Protein AF-A0A397B5R8-F1 (afdb_monomer_lite)

Foldseek 3Di:
DDVLVVLLCPPPPPVVCVVVVNCPVVVVVVVVLCVLVVDPLVRQVVDVVSVVVSLSSLLSCLVRVVLSLLVDDLVSNVVSLVSLLVQCVDPPLVSVLSSLNSLLSVLVVQLVQVPDPDHDPSNVSVVVNCVVPVCSLLSSLLSLVCCLQQNDPPCLLSSLSSNLSSCLNDVPSVVVSLVVLLVPDPDVVLSVLSVVLVCQLCVPQDSDSDPVSSVSSSVSSVVSNVSNNVPVDND

Radius of gyration: 18.96 Å; chains: 1; bounding box: 56×45×42 Å

Sequence (235 aa):
MTIWLTVGGNYVNFGVFKLYNDAAWDQALEVCLQLALAIPLDELMTYPKVKTTYFFFLEMLFRNQIVSVVSLESSVFSQLVQSLHEGVNSYDLTIAAQCATAVDHLASLYYHETKKKKDSPVKHALAMHLQAYPSLWSTLLSSLFNILIYGDATSQWALSRPILSLSLCSPDALTAYQHSIAASQGTDQHKAQVDDAFTRLYQEILPSLEASNRDRFTQKLGQFRNTLRSFLTIS

pLDDT: mean 87.81, std 12.68, range [36.75, 98.06]

Organism: Aphanomyces astaci (NCBI:txid112090)

Secondary structure (DSSP, 8-state):
--HHHHHTTSSS-THHHHHTT-THHHHHHHHHHHHHHSS-HHHHHH-HHHHHHHHHHHHHHHHHSHHHHHTS-HHHHHHHHHHHHHHHT-S-HHHHHHHHHHHHHHHHHHHHHHH-SS--HHHHHHHHHHHH-TTHHHHHHHHHHHHHHHS-GGGHHHHHHHHHHHHHH-HHHHHHHHHHHHHT-SSHHHHHHHHHHHHHHHTT--S---HHHHHHHHHHHHHHHHHHHTTS---

Structure (mmCIF, N/CA/C/O backbone):
data_AF-A0A397B5R8-F1
#
_entry.id   AF-A0A397B5R8-F1
#
loop_
_atom_site.group_PDB
_atom_site.id
_atom_site.type_symbol
_atom_site.label_atom_id
_atom_site.label_alt_id
_atom_site.label_comp_id
_atom_site.label_asym_id
_atom_site.label_entity_id
_atom_site.label_seq_id
_atom_site.pdbx_PDB_ins_code
_atom_site.Cartn_x
_atom_site.Cartn_y
_atom_site.Cartn_z
_atom_site.occupancy
_atom_site.B_iso_or_equiv
_atom_site.auth_seq_id
_atom_site.auth_comp_id
_atom_site.auth_asym_id
_atom_site.auth_atom_id
_atom_site.pdbx_PDB_model_num
ATOM 1 N N . MET A 1 1 ? 22.770 -18.245 -10.946 1.00 40.69 1 MET A N 1
ATOM 2 C CA . MET A 1 1 ? 22.862 -17.033 -10.106 1.00 40.69 1 MET A CA 1
ATOM 3 C C . MET A 1 1 ? 21.559 -16.275 -10.290 1.00 40.69 1 MET A C 1
ATOM 5 O O . MET A 1 1 ? 21.273 -15.869 -11.405 1.00 40.69 1 MET A O 1
ATOM 9 N N . THR A 1 2 ? 20.693 -16.245 -9.280 1.00 48.31 2 THR A N 1
ATOM 10 C CA . THR A 1 2 ? 19.305 -15.778 -9.422 1.00 48.31 2 THR A CA 1
ATOM 11 C C . THR A 1 2 ? 19.269 -14.252 -9.547 1.00 48.31 2 THR A C 1
ATOM 13 O O . THR A 1 2 ? 19.715 -13.560 -8.637 1.00 48.31 2 THR A O 1
ATOM 16 N N . ILE A 1 3 ? 18.751 -13.737 -10.667 1.00 55.22 3 ILE A N 1
ATOM 17 C CA . ILE A 1 3 ? 18.713 -12.311 -11.060 1.00 55.22 3 ILE A CA 1
ATOM 18 C C . ILE A 1 3 ? 18.169 -11.367 -9.967 1.00 55.22 3 ILE A C 1
ATOM 20 O O . ILE A 1 3 ? 18.559 -10.203 -9.876 1.00 55.22 3 ILE A O 1
ATOM 24 N N . TRP A 1 4 ? 17.324 -11.858 -9.068 1.00 52.38 4 TRP A N 1
ATOM 25 C CA . TRP A 1 4 ? 16.788 -11.077 -7.950 1.00 52.38 4 TRP A CA 1
ATOM 26 C C . TRP A 1 4 ? 17.860 -10.688 -6.913 1.00 52.38 4 TRP A C 1
ATOM 28 O O . TRP A 1 4 ? 17.764 -9.625 -6.307 1.00 52.38 4 TRP A O 1
ATOM 38 N N . LEU A 1 5 ? 18.913 -11.501 -6.737 1.00 50.19 5 LEU A N 1
ATOM 39 C CA . LEU A 1 5 ? 20.048 -11.173 -5.856 1.00 50.19 5 LEU A CA 1
ATOM 40 C C . LEU A 1 5 ? 20.846 -9.982 -6.389 1.00 50.19 5 LEU A C 1
ATOM 42 O O . LEU A 1 5 ? 21.328 -9.160 -5.611 1.00 50.19 5 LEU A O 1
ATOM 46 N N . THR A 1 6 ? 20.944 -9.871 -7.716 1.00 54.56 6 THR A N 1
ATOM 47 C CA . THR A 1 6 ? 21.493 -8.689 -8.375 1.00 54.56 6 THR A CA 1
ATOM 48 C C . THR A 1 6 ? 20.571 -7.489 -8.159 1.00 54.56 6 THR A C 1
ATOM 50 O O . THR A 1 6 ? 21.046 -6.503 -7.606 1.00 54.56 6 THR A O 1
ATOM 53 N N . VAL A 1 7 ? 19.258 -7.591 -8.435 1.00 55.59 7 VAL A N 1
ATOM 54 C CA . VAL A 1 7 ? 18.243 -6.515 -8.235 1.00 55.59 7 VAL A CA 1
ATOM 55 C C . VAL A 1 7 ? 18.200 -5.989 -6.787 1.00 55.59 7 VAL A C 1
ATOM 57 O O . VAL A 1 7 ? 17.870 -4.827 -6.548 1.00 55.59 7 VAL A O 1
ATOM 60 N N . GLY A 1 8 ? 18.600 -6.814 -5.818 1.00 54.59 8 GLY A N 1
ATOM 61 C CA . GLY A 1 8 ? 18.766 -6.456 -4.409 1.00 54.59 8 GLY A CA 1
ATOM 62 C C . GLY A 1 8 ? 19.791 -5.349 -4.116 1.00 54.59 8 GLY A C 1
ATOM 63 O O . GLY A 1 8 ? 19.839 -4.871 -2.989 1.00 54.59 8 GLY A O 1
ATOM 64 N N . GLY A 1 9 ? 20.647 -4.970 -5.076 1.00 51.50 9 GLY A N 1
ATOM 65 C CA . GLY A 1 9 ? 21.704 -3.961 -4.887 1.00 51.50 9 GLY A CA 1
ATOM 66 C C . GLY A 1 9 ? 22.860 -4.414 -3.985 1.00 51.50 9 GLY A C 1
ATOM 67 O O . GLY A 1 9 ? 23.827 -3.682 -3.803 1.00 51.50 9 GLY A O 1
ATOM 68 N N . ASN A 1 10 ? 22.791 -5.639 -3.457 1.00 52.72 10 ASN A N 1
ATOM 69 C CA . ASN A 1 10 ? 23.777 -6.211 -2.538 1.00 52.72 10 ASN A CA 1
ATOM 70 C C . ASN A 1 10 ? 25.038 -6.742 -3.244 1.00 52.72 10 ASN A C 1
ATOM 72 O O . ASN A 1 10 ? 26.018 -7.051 -2.576 1.00 52.72 10 ASN A O 1
ATOM 76 N N . TYR A 1 11 ? 25.010 -6.871 -4.576 1.00 51.16 11 TYR A N 1
ATOM 77 C CA . TYR A 1 11 ? 26.115 -7.421 -5.373 1.00 51.16 11 TYR A CA 1
ATOM 78 C C . TYR A 1 11 ? 26.749 -6.413 -6.339 1.00 51.16 11 TYR A C 1
ATOM 80 O O . TYR A 1 11 ? 27.934 -6.526 -6.637 1.00 51.16 11 TYR A O 1
ATOM 88 N N . VAL A 1 12 ? 25.986 -5.430 -6.830 1.00 51.59 12 VAL A N 1
ATOM 89 C CA . VAL A 1 12 ? 26.476 -4.393 -7.749 1.00 51.59 12 VAL A CA 1
ATOM 90 C C . VAL A 1 12 ? 25.795 -3.070 -7.414 1.00 51.59 12 VAL A C 1
ATOM 92 O O . VAL A 1 12 ? 24.576 -3.012 -7.263 1.00 51.59 12 VAL A O 1
ATOM 95 N N . ASN A 1 13 ? 26.576 -1.993 -7.310 1.00 58.44 13 ASN A N 1
ATOM 96 C CA . ASN A 1 13 ? 26.025 -0.651 -7.161 1.00 58.44 13 ASN A CA 1
ATOM 97 C C . ASN A 1 13 ? 25.489 -0.175 -8.519 1.00 58.44 13 ASN A C 1
ATOM 99 O O . ASN A 1 13 ? 26.255 0.128 -9.432 1.00 58.44 13 ASN A O 1
ATOM 103 N N . PHE A 1 14 ? 24.168 -0.100 -8.658 1.00 59.53 14 PHE A N 1
ATOM 104 C CA . PHE A 1 14 ? 23.521 0.248 -9.926 1.00 59.53 14 PHE A CA 1
ATOM 105 C C . PHE A 1 14 ? 23.784 1.678 -10.412 1.00 59.53 14 PHE A C 1
ATOM 107 O O . PHE A 1 14 ? 23.572 1.974 -11.587 1.00 59.53 14 PHE A O 1
ATOM 114 N N . GLY A 1 15 ? 24.300 2.559 -9.548 1.00 58.84 15 GLY A N 1
ATOM 115 C CA . GLY A 1 15 ? 24.763 3.886 -9.955 1.00 58.84 15 GLY A CA 1
ATOM 116 C C . GLY A 1 15 ? 25.937 3.832 -10.936 1.00 58.84 15 GLY A C 1
ATOM 117 O O . GLY A 1 15 ? 26.118 4.758 -11.721 1.00 58.84 15 GLY A O 1
ATOM 118 N N . VAL A 1 16 ? 26.693 2.729 -10.945 1.00 60.03 16 VAL A N 1
ATOM 119 C CA . VAL A 1 16 ? 27.862 2.539 -11.810 1.00 60.03 16 VAL A CA 1
ATOM 120 C C . VAL A 1 16 ? 27.459 2.416 -13.285 1.00 60.03 16 VAL A C 1
ATOM 122 O O . VAL A 1 16 ? 28.085 3.050 -14.127 1.00 60.03 16 VAL A O 1
ATOM 125 N N . PHE A 1 17 ? 26.368 1.715 -13.613 1.00 62.19 17 PHE A N 1
ATOM 126 C CA . PHE A 1 17 ? 25.883 1.613 -15.001 1.00 62.19 17 PHE A CA 1
ATOM 127 C C . PHE A 1 17 ? 25.474 2.977 -15.569 1.00 62.19 17 PHE A C 1
ATOM 129 O O . PHE A 1 17 ? 25.831 3.315 -16.696 1.00 62.19 17 PHE A O 1
ATOM 136 N N . LYS A 1 18 ? 24.824 3.818 -14.750 1.00 61.16 18 LYS A N 1
ATOM 137 C CA . LYS A 1 18 ? 24.477 5.195 -15.136 1.00 61.16 18 LYS A CA 1
ATOM 138 C C . LYS A 1 18 ? 25.708 6.079 -15.345 1.00 61.16 18 LYS A C 1
ATOM 140 O O . LYS A 1 18 ? 25.685 6.932 -16.225 1.00 61.16 18 LYS A O 1
ATOM 145 N N . LEU A 1 19 ? 26.781 5.875 -14.575 1.00 64.81 19 LEU A N 1
ATOM 146 C CA . LEU A 1 19 ? 28.044 6.603 -14.754 1.00 64.81 19 LEU A CA 1
ATOM 147 C C . LEU A 1 19 ? 28.755 6.234 -16.064 1.00 64.81 19 LEU A C 1
ATOM 149 O O . LEU A 1 19 ? 29.402 7.091 -16.659 1.00 64.81 19 LEU A O 1
ATOM 153 N N . TYR A 1 20 ? 28.614 4.987 -16.520 1.00 71.19 20 TYR A N 1
ATOM 154 C CA . TYR A 1 20 ? 29.211 4.504 -17.769 1.00 71.19 20 TYR A CA 1
ATOM 155 C C . TYR A 1 20 ? 28.276 4.580 -18.983 1.00 71.19 20 TYR A C 1
ATOM 157 O O . TYR A 1 20 ? 28.671 4.161 -20.068 1.00 71.19 20 TYR A O 1
ATOM 165 N N . ASN A 1 21 ? 27.068 5.136 -18.824 1.00 65.44 21 ASN A N 1
ATOM 166 C CA . ASN A 1 21 ? 26.031 5.168 -19.861 1.00 65.44 21 ASN A CA 1
ATOM 167 C C . ASN A 1 21 ? 25.735 3.769 -20.449 1.00 65.44 21 ASN A C 1
ATOM 169 O O . ASN A 1 21 ? 25.504 3.619 -21.649 1.00 65.44 21 ASN A O 1
ATOM 173 N N . ASP A 1 22 ? 25.794 2.743 -19.598 1.00 75.00 22 ASP A N 1
ATOM 174 C CA . ASP A 1 22 ? 25.579 1.348 -19.969 1.00 75.00 22 ASP A CA 1
ATOM 175 C C . ASP A 1 22 ? 24.097 0.978 -19.806 1.00 75.00 22 ASP A C 1
ATOM 177 O O . ASP A 1 22 ? 23.553 0.987 -18.699 1.00 75.00 22 ASP A O 1
ATOM 181 N N . ALA A 1 23 ? 23.454 0.644 -20.928 1.00 73.81 23 ALA A N 1
ATOM 182 C CA . ALA A 1 23 ? 22.041 0.280 -21.002 1.00 73.81 23 ALA A CA 1
ATOM 183 C C . ALA A 1 23 ? 21.753 -1.180 -20.605 1.00 73.81 23 ALA A C 1
ATOM 185 O O . ALA A 1 23 ? 20.587 -1.575 -20.549 1.00 73.81 23 ALA A O 1
ATOM 186 N N . ALA A 1 24 ? 22.775 -1.997 -20.323 1.00 76.94 24 ALA A N 1
ATOM 187 C CA . ALA A 1 24 ? 22.605 -3.421 -20.033 1.00 76.94 24 ALA A CA 1
ATOM 188 C C . ALA A 1 24 ? 21.689 -3.678 -18.827 1.00 76.94 24 ALA A C 1
ATOM 190 O O . ALA A 1 24 ? 20.939 -4.654 -18.815 1.00 76.94 24 ALA A O 1
ATOM 191 N N . TRP A 1 25 ? 21.718 -2.797 -17.822 1.00 73.38 25 TRP A N 1
ATOM 192 C CA . TRP A 1 25 ? 20.836 -2.903 -16.661 1.00 73.38 25 TRP A CA 1
ATOM 193 C C . TRP A 1 25 ? 19.371 -2.645 -17.016 1.00 73.38 25 TRP A C 1
ATOM 195 O O . TRP A 1 25 ? 18.507 -3.443 -16.654 1.00 73.38 25 TRP A O 1
ATOM 205 N N . ASP A 1 26 ? 19.098 -1.557 -17.735 1.00 73.06 26 ASP A N 1
ATOM 206 C CA . ASP A 1 26 ? 17.734 -1.181 -18.102 1.00 73.06 26 ASP A CA 1
ATOM 207 C C . ASP A 1 26 ? 17.118 -2.234 -19.039 1.00 73.06 26 ASP A C 1
ATOM 209 O O . ASP A 1 26 ? 15.983 -2.655 -18.828 1.00 73.06 26 ASP A O 1
ATOM 213 N N . GLN A 1 27 ? 17.905 -2.768 -19.981 1.00 77.81 27 GLN A N 1
ATOM 214 C CA . GLN A 1 27 ? 17.497 -3.878 -20.852 1.00 77.81 27 GLN A CA 1
ATOM 215 C C . GLN A 1 27 ? 17.230 -5.170 -20.071 1.00 77.81 27 GLN A C 1
ATOM 217 O O . GLN A 1 27 ? 16.237 -5.854 -20.311 1.00 77.81 27 GLN A O 1
ATOM 222 N N . ALA A 1 28 ? 18.096 -5.521 -19.116 1.00 80.88 28 ALA A N 1
ATOM 223 C CA . ALA A 1 28 ? 17.882 -6.701 -18.285 1.00 80.88 28 ALA A CA 1
ATOM 224 C C . ALA A 1 28 ? 16.609 -6.563 -17.438 1.00 80.88 28 ALA A C 1
ATOM 226 O O . ALA A 1 28 ? 15.844 -7.521 -17.322 1.00 80.88 28 ALA A O 1
ATOM 227 N N . LEU A 1 29 ? 16.365 -5.379 -16.872 1.00 78.25 29 LEU A N 1
ATOM 228 C CA . LEU A 1 29 ? 15.168 -5.082 -16.094 1.00 78.25 29 LEU A CA 1
ATOM 229 C C . LEU A 1 29 ? 13.902 -5.178 -16.951 1.00 78.25 29 LEU A C 1
ATOM 231 O O . LEU A 1 29 ? 12.927 -5.792 -16.520 1.00 78.25 29 LEU A O 1
ATOM 235 N N . GLU A 1 30 ? 13.934 -4.626 -18.162 1.00 81.00 30 GLU A N 1
ATOM 236 C CA . GLU A 1 30 ? 12.835 -4.706 -19.123 1.00 81.00 30 GLU A CA 1
ATOM 237 C C . GLU A 1 30 ? 12.498 -6.161 -19.466 1.00 81.00 30 GLU A C 1
ATOM 239 O O . GLU A 1 30 ? 11.347 -6.573 -19.327 1.00 81.00 30 GLU A O 1
ATOM 244 N N . VAL A 1 31 ? 13.498 -6.977 -19.812 1.00 81.56 31 VAL A N 1
ATOM 245 C CA . VAL A 1 31 ? 13.297 -8.408 -20.095 1.00 81.56 31 VAL A CA 1
ATOM 246 C C . VAL A 1 31 ? 12.743 -9.141 -18.870 1.00 81.56 31 VAL A C 1
ATOM 248 O O . VAL A 1 31 ? 11.856 -9.983 -19.000 1.00 81.56 31 VAL A O 1
ATOM 251 N N . CYS A 1 32 ? 13.212 -8.812 -17.662 1.00 82.38 32 CYS A N 1
ATOM 252 C CA . CYS A 1 32 ? 12.679 -9.406 -16.434 1.00 82.38 32 CYS A CA 1
ATOM 253 C C . CYS A 1 32 ? 11.208 -9.047 -16.208 1.00 82.38 32 CYS A C 1
ATOM 255 O O . CYS A 1 32 ? 10.432 -9.916 -15.819 1.00 82.38 32 CYS A O 1
ATOM 257 N N . LEU A 1 33 ? 10.819 -7.794 -16.458 1.00 83.31 33 LEU A N 1
ATOM 258 C CA . LEU A 1 33 ? 9.429 -7.351 -16.361 1.00 83.31 33 LEU A CA 1
ATOM 259 C C . LEU A 1 33 ? 8.555 -8.035 -17.413 1.00 83.31 33 LEU A C 1
ATOM 261 O O . LEU A 1 33 ? 7.489 -8.534 -17.071 1.00 83.31 33 LEU A O 1
ATOM 265 N N . GLN A 1 34 ? 9.025 -8.137 -18.657 1.00 83.31 34 GLN A N 1
ATOM 266 C CA . GLN A 1 34 ? 8.315 -8.850 -19.720 1.00 83.31 34 GLN A CA 1
ATOM 267 C C . GLN A 1 34 ? 8.093 -10.322 -19.358 1.00 83.31 34 GLN A C 1
ATOM 269 O O . GLN A 1 34 ? 6.981 -10.822 -19.488 1.00 83.31 34 GLN A O 1
ATOM 274 N N . LEU A 1 35 ? 9.116 -11.008 -18.838 1.00 80.88 35 LEU A N 1
ATOM 275 C CA . LEU A 1 35 ? 8.990 -12.396 -18.384 1.00 80.88 35 LEU A CA 1
ATOM 276 C C . LEU A 1 35 ? 8.056 -12.532 -17.174 1.00 80.88 35 LEU A C 1
ATOM 278 O O . LEU A 1 35 ? 7.288 -13.488 -17.106 1.00 80.88 35 LEU A O 1
ATOM 282 N N . ALA A 1 36 ? 8.109 -11.590 -16.229 1.00 81.88 36 ALA A N 1
ATOM 283 C CA . ALA A 1 36 ? 7.260 -11.600 -15.039 1.00 81.88 36 ALA A CA 1
ATOM 284 C C . ALA A 1 36 ? 5.783 -11.326 -15.362 1.00 81.88 36 ALA A C 1
ATOM 286 O O . ALA A 1 36 ? 4.913 -11.851 -14.675 1.00 81.88 36 ALA A O 1
ATOM 287 N N . LEU A 1 37 ? 5.507 -10.526 -16.395 1.00 83.38 37 LEU A N 1
ATOM 288 C CA . LEU A 1 37 ? 4.157 -10.161 -16.838 1.00 83.38 37 LEU A CA 1
ATOM 289 C C . LEU A 1 37 ? 3.614 -11.071 -17.952 1.00 83.38 37 LEU A C 1
ATOM 291 O O . LEU A 1 37 ? 2.442 -10.968 -18.301 1.00 83.38 37 LEU A O 1
ATOM 295 N N . ALA A 1 38 ? 4.435 -11.968 -18.509 1.00 85.31 38 ALA A N 1
ATOM 296 C CA . ALA A 1 38 ? 4.011 -12.915 -19.543 1.00 85.31 38 ALA A CA 1
ATOM 297 C C . ALA A 1 38 ? 3.051 -13.994 -19.016 1.00 85.31 38 ALA A C 1
ATOM 299 O O . ALA A 1 38 ? 2.278 -14.554 -19.791 1.00 85.31 38 ALA A O 1
ATOM 300 N N . ILE A 1 39 ? 3.121 -14.307 -17.720 1.00 83.00 39 ILE A N 1
ATOM 301 C CA . ILE A 1 39 ? 2.248 -15.286 -17.070 1.00 83.00 39 ILE A CA 1
ATOM 302 C C . ILE A 1 39 ? 1.078 -14.523 -16.434 1.00 83.00 39 ILE A C 1
ATOM 304 O O . ILE A 1 39 ? 1.338 -13.636 -15.616 1.00 83.00 39 ILE A O 1
ATOM 308 N N . PRO A 1 40 ? -0.187 -14.853 -16.761 1.00 87.25 40 PRO A N 1
ATOM 309 C CA . PRO A 1 40 ? -1.349 -14.278 -16.090 1.00 87.25 40 PRO A CA 1
ATOM 310 C C . PRO A 1 40 ? -1.259 -14.457 -14.571 1.00 87.25 40 PRO A C 1
ATOM 312 O O . PRO A 1 40 ? -0.830 -15.505 -14.079 1.00 87.25 40 PRO A O 1
ATOM 315 N N . LEU A 1 41 ? -1.639 -13.426 -13.816 1.00 85.56 41 LEU A N 1
ATOM 316 C CA . LEU A 1 41 ? -1.471 -13.402 -12.362 1.00 85.56 41 LEU A CA 1
ATOM 317 C C . LEU A 1 41 ? -2.242 -14.544 -11.679 1.00 85.56 41 LEU A C 1
ATOM 319 O O . LEU A 1 41 ? -1.723 -15.215 -10.793 1.00 85.56 41 LEU A O 1
ATOM 323 N N . ASP A 1 42 ? -3.441 -14.828 -12.161 1.00 85.88 42 ASP A N 1
ATOM 324 C CA . ASP A 1 42 ? -4.313 -15.933 -11.779 1.00 85.88 42 ASP A CA 1
ATOM 325 C C . ASP A 1 42 ? -3.650 -17.314 -11.948 1.00 85.88 42 ASP A C 1
ATOM 327 O O . ASP A 1 42 ? -3.677 -18.142 -11.027 1.00 85.88 42 ASP A O 1
ATOM 331 N N . GLU A 1 43 ? -2.960 -17.551 -13.065 1.00 86.50 43 GLU A N 1
ATOM 332 C CA . GLU A 1 43 ? -2.176 -18.776 -13.260 1.00 86.50 43 GLU A CA 1
ATOM 333 C C . GLU A 1 43 ? -0.959 -18.811 -12.329 1.00 86.50 43 GLU A C 1
ATOM 335 O O . GLU A 1 43 ? -0.691 -19.820 -11.670 1.00 86.50 43 GLU A O 1
ATOM 340 N N . LEU A 1 44 ? -0.246 -17.690 -12.209 1.00 88.31 44 LEU A N 1
ATOM 341 C CA . LEU A 1 44 ? 0.942 -17.552 -11.369 1.00 88.31 44 LEU A CA 1
ATOM 342 C C . LEU A 1 44 ? 0.645 -17.858 -9.894 1.00 88.31 44 LEU A C 1
ATOM 344 O O . LEU A 1 44 ? 1.429 -18.546 -9.229 1.00 88.31 44 LEU A O 1
ATOM 348 N N . MET A 1 45 ? -0.506 -17.403 -9.393 1.00 86.50 45 MET A N 1
ATOM 349 C CA . MET A 1 45 ? -0.962 -17.616 -8.018 1.00 86.50 45 MET A CA 1
ATOM 350 C C . MET A 1 45 ? -1.207 -19.094 -7.688 1.00 86.50 45 MET A C 1
ATOM 352 O O . MET A 1 45 ? -1.105 -19.485 -6.520 1.00 86.50 45 MET A O 1
ATOM 356 N N . THR A 1 46 ? -1.447 -19.928 -8.705 1.00 89.19 46 THR A N 1
ATOM 357 C CA . THR A 1 46 ? -1.684 -21.373 -8.562 1.00 89.19 46 THR A CA 1
ATOM 358 C C . THR A 1 46 ? -0.394 -22.160 -8.295 1.00 89.19 46 THR A C 1
ATOM 360 O O . THR A 1 46 ? -0.441 -23.253 -7.730 1.00 89.19 46 THR A O 1
ATOM 363 N N . TYR A 1 47 ? 0.780 -21.607 -8.625 1.00 88.44 47 TYR A N 1
ATOM 364 C CA . TYR A 1 47 ? 2.076 -22.276 -8.471 1.00 88.44 47 TYR A CA 1
ATOM 365 C C . TYR A 1 47 ? 2.893 -21.673 -7.315 1.00 88.44 47 TYR A C 1
ATOM 367 O O . TYR A 1 47 ? 3.578 -20.667 -7.509 1.00 88.44 47 TYR A O 1
ATOM 375 N N . PRO A 1 48 ? 2.941 -22.303 -6.120 1.00 87.69 48 PRO A N 1
ATOM 376 C CA . PRO A 1 48 ? 3.505 -21.683 -4.916 1.00 87.69 48 PRO A CA 1
ATOM 377 C C . PRO A 1 48 ? 4.946 -21.182 -5.070 1.00 87.69 48 PRO A C 1
ATOM 379 O O . PRO A 1 48 ? 5.262 -20.077 -4.647 1.00 87.69 48 PRO A O 1
ATOM 382 N N . LYS A 1 49 ? 5.821 -21.957 -5.728 1.00 87.25 49 LYS A N 1
ATOM 383 C CA . LYS A 1 49 ? 7.229 -21.569 -5.939 1.00 87.25 49 LYS A CA 1
ATOM 384 C C . LYS A 1 49 ? 7.375 -20.346 -6.851 1.00 87.25 49 LYS A C 1
ATOM 386 O O . LYS A 1 49 ? 8.221 -19.489 -6.591 1.00 87.25 49 LYS A O 1
ATOM 391 N N . VAL A 1 50 ? 6.570 -20.280 -7.914 1.00 87.12 50 VAL A N 1
ATOM 392 C CA . VAL A 1 50 ? 6.576 -19.162 -8.870 1.00 87.12 50 VAL A CA 1
ATOM 393 C C . VAL A 1 50 ? 6.015 -17.925 -8.185 1.00 87.12 50 VAL A C 1
ATOM 395 O O . VAL A 1 50 ? 6.687 -16.900 -8.156 1.00 87.12 50 VAL A O 1
ATOM 398 N N . LYS A 1 51 ? 4.864 -18.070 -7.520 1.00 89.94 51 LYS A N 1
ATOM 399 C CA . LYS A 1 51 ? 4.228 -17.036 -6.706 1.00 89.94 51 LYS A CA 1
ATOM 400 C C . LYS A 1 51 ? 5.197 -16.391 -5.711 1.00 89.94 51 LYS A C 1
ATOM 402 O O . LYS A 1 51 ? 5.389 -15.180 -5.740 1.00 89.94 51 LYS A O 1
ATOM 407 N N . THR A 1 52 ? 5.858 -17.181 -4.863 1.00 88.94 52 THR A N 1
ATOM 408 C CA . THR A 1 52 ? 6.807 -16.648 -3.868 1.00 88.94 52 THR A CA 1
ATOM 409 C C . THR A 1 52 ? 7.975 -15.910 -4.524 1.00 88.94 52 THR A C 1
ATOM 411 O O . THR A 1 52 ? 8.390 -14.858 -4.046 1.00 88.94 52 THR A O 1
ATOM 414 N N . THR A 1 53 ? 8.495 -16.431 -5.639 1.00 89.25 53 THR A N 1
ATOM 415 C CA . THR A 1 53 ? 9.606 -15.792 -6.362 1.00 89.25 53 THR A CA 1
ATOM 416 C C . THR A 1 53 ? 9.174 -14.469 -6.999 1.00 89.25 53 THR A C 1
ATOM 418 O O . THR A 1 53 ? 9.907 -13.485 -6.929 1.00 89.25 53 THR A O 1
ATOM 421 N N . TYR A 1 54 ? 7.975 -14.433 -7.576 1.00 92.06 54 TYR A N 1
ATOM 422 C CA . TYR A 1 54 ? 7.391 -13.253 -8.200 1.00 92.06 54 TYR A CA 1
ATOM 423 C C . TYR A 1 54 ? 7.176 -12.119 -7.195 1.00 92.06 54 TYR A C 1
ATOM 425 O O . TYR A 1 54 ? 7.648 -11.008 -7.422 1.00 92.06 54 TYR A O 1
ATOM 433 N N . PHE A 1 55 ? 6.542 -12.391 -6.050 1.00 93.56 55 PHE A N 1
ATOM 434 C CA . PHE A 1 55 ? 6.290 -11.346 -5.052 1.00 93.56 55 PHE A CA 1
ATOM 435 C C . PHE A 1 55 ? 7.555 -10.858 -4.357 1.00 93.56 55 PHE A C 1
ATOM 437 O O . PHE A 1 55 ? 7.673 -9.668 -4.072 1.00 93.56 55 PHE A O 1
ATOM 444 N N . PHE A 1 56 ? 8.540 -11.737 -4.165 1.00 91.31 56 PHE A N 1
ATOM 445 C CA . PHE A 1 56 ? 9.861 -11.311 -3.717 1.00 91.31 56 PHE A CA 1
ATOM 446 C C . PHE A 1 56 ? 10.530 -10.374 -4.735 1.00 91.31 56 PHE A C 1
ATOM 448 O O . PHE A 1 56 ? 11.087 -9.342 -4.363 1.00 91.31 56 PHE A O 1
ATOM 455 N N . PHE A 1 57 ? 10.461 -10.700 -6.030 1.00 90.44 57 PHE A N 1
ATOM 456 C CA . PHE A 1 57 ? 10.969 -9.824 -7.084 1.00 90.44 57 PHE A CA 1
ATOM 457 C C . PHE A 1 57 ? 10.235 -8.477 -7.101 1.00 90.44 57 PHE A C 1
ATOM 459 O O . PHE A 1 57 ? 10.884 -7.433 -7.151 1.00 90.44 57 PHE A O 1
ATOM 466 N N . LEU A 1 58 ? 8.908 -8.493 -6.980 1.00 92.81 58 LEU A N 1
ATOM 467 C CA . LEU A 1 58 ? 8.077 -7.294 -6.948 1.00 92.81 58 LEU A CA 1
ATOM 468 C C . LEU A 1 58 ? 8.425 -6.390 -5.754 1.00 92.81 58 LEU A C 1
ATOM 470 O O . LEU A 1 58 ? 8.607 -5.187 -5.933 1.00 92.81 58 LEU A O 1
ATOM 474 N N . GLU A 1 59 ? 8.623 -6.952 -4.559 1.00 93.38 59 GLU A N 1
ATOM 475 C CA . GLU A 1 59 ? 9.121 -6.204 -3.396 1.00 93.38 59 GLU A CA 1
ATOM 476 C C . GLU A 1 59 ? 10.463 -5.525 -3.704 1.00 93.38 59 GLU A C 1
ATOM 478 O O . GLU A 1 59 ? 10.619 -4.324 -3.478 1.00 93.38 59 GLU A O 1
ATOM 483 N N . MET A 1 60 ? 11.426 -6.266 -4.262 1.00 89.69 60 M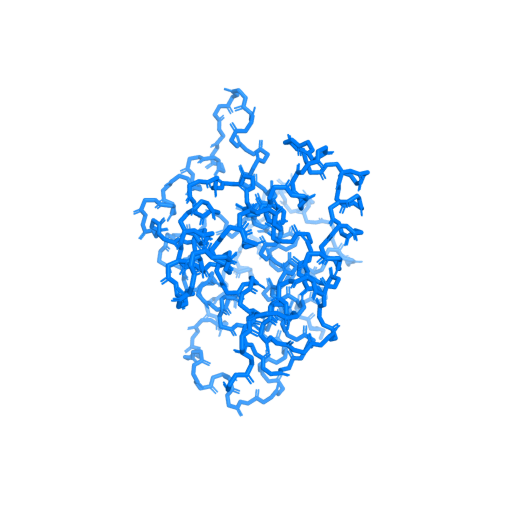ET A N 1
ATOM 484 C CA . MET A 1 60 ? 12.747 -5.722 -4.594 1.00 89.69 60 MET A CA 1
ATOM 485 C C . MET A 1 60 ? 12.674 -4.608 -5.643 1.00 89.69 60 MET A C 1
ATOM 487 O O . MET A 1 60 ? 13.416 -3.629 -5.537 1.00 89.69 60 MET A O 1
ATOM 491 N N . LEU A 1 61 ? 11.772 -4.711 -6.623 1.00 90.56 61 LEU A N 1
ATOM 492 C CA . LEU A 1 61 ? 11.540 -3.658 -7.612 1.00 90.56 61 LEU A CA 1
ATOM 493 C C . LEU A 1 61 ? 11.068 -2.360 -6.955 1.00 90.56 61 LEU A C 1
ATOM 495 O O . LEU A 1 61 ? 11.683 -1.313 -7.151 1.00 90.56 61 LEU A O 1
ATOM 499 N N . PHE A 1 62 ? 10.020 -2.429 -6.134 1.00 94.12 62 PHE A N 1
ATOM 500 C CA . PHE A 1 62 ? 9.479 -1.258 -5.437 1.00 94.12 62 PHE A CA 1
ATOM 501 C C . PHE A 1 62 ? 10.401 -0.734 -4.334 1.00 94.12 62 PHE A C 1
ATOM 503 O O . PHE A 1 62 ? 10.318 0.431 -3.960 1.00 94.12 62 PHE A O 1
ATOM 510 N N . ARG A 1 63 ? 11.310 -1.559 -3.818 1.00 91.19 63 ARG A N 1
ATOM 511 C CA . ARG A 1 63 ? 12.276 -1.139 -2.804 1.00 91.19 63 ARG A CA 1
ATOM 512 C C . ARG A 1 63 ? 13.512 -0.472 -3.400 1.00 91.19 63 ARG A C 1
ATOM 514 O O . ARG A 1 63 ? 13.928 0.581 -2.923 1.00 91.19 63 ARG A O 1
ATOM 521 N N . ASN A 1 64 ? 14.103 -1.078 -4.428 1.00 87.75 64 ASN A N 1
ATOM 522 C CA . ASN A 1 64 ? 15.428 -0.695 -4.925 1.00 87.75 64 ASN A CA 1
ATOM 523 C C . ASN A 1 64 ? 15.386 0.044 -6.265 1.00 87.75 64 ASN A C 1
ATOM 525 O O . ASN A 1 64 ? 16.311 0.789 -6.576 1.00 87.75 64 ASN A O 1
ATOM 529 N N . GLN A 1 65 ? 14.341 -0.165 -7.068 1.00 87.00 65 GLN A N 1
ATOM 530 C CA . GLN A 1 65 ? 14.250 0.310 -8.455 1.00 87.00 65 GLN A CA 1
ATOM 531 C C . GLN A 1 65 ? 12.963 1.096 -8.715 1.00 87.00 65 GLN A C 1
ATOM 533 O O . GLN A 1 65 ? 12.508 1.213 -9.852 1.00 87.00 65 GLN A O 1
ATOM 538 N N . ILE A 1 66 ? 12.375 1.674 -7.667 1.00 91.88 66 ILE A N 1
ATOM 539 C CA . ILE A 1 66 ? 11.058 2.309 -7.748 1.00 91.88 66 ILE A CA 1
ATOM 540 C C . ILE A 1 66 ? 10.988 3.454 -8.760 1.00 91.88 66 ILE A C 1
ATOM 542 O O . ILE A 1 66 ? 9.960 3.657 -9.394 1.00 91.88 66 ILE A O 1
ATOM 546 N N . VAL A 1 67 ? 12.091 4.178 -8.966 1.00 91.00 67 VAL A N 1
ATOM 547 C CA . VAL A 1 67 ? 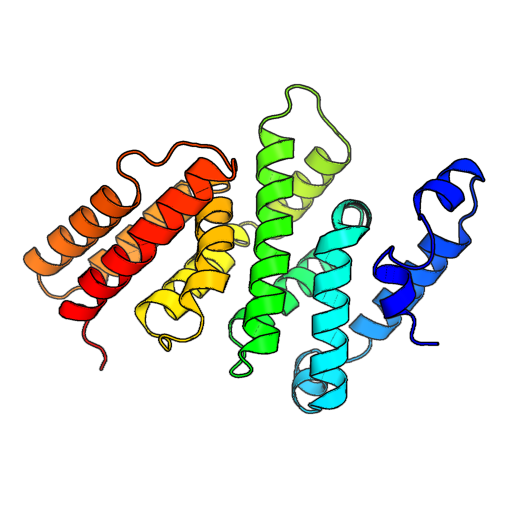12.162 5.244 -9.976 1.00 91.00 67 VAL A CA 1
ATOM 548 C C . VAL A 1 67 ? 12.013 4.669 -11.386 1.00 91.00 67 VAL A C 1
ATOM 550 O O . VAL A 1 67 ? 11.315 5.260 -12.208 1.00 91.00 67 VAL A O 1
ATOM 553 N N . SER A 1 68 ? 12.615 3.508 -11.658 1.00 88.69 68 SER A N 1
ATOM 554 C CA . SER A 1 68 ? 12.449 2.805 -12.932 1.00 88.69 68 SER A CA 1
ATOM 555 C C . SER A 1 68 ? 11.021 2.287 -13.087 1.00 88.69 68 SER A C 1
ATOM 557 O O . SER A 1 68 ? 10.435 2.481 -14.142 1.00 88.69 68 SER A O 1
ATOM 559 N N . VAL A 1 69 ? 10.423 1.737 -12.021 1.00 91.25 69 VAL A N 1
ATOM 560 C CA . VAL A 1 69 ? 9.015 1.289 -12.015 1.00 91.25 69 VAL A CA 1
ATOM 561 C C . VAL A 1 69 ? 8.054 2.437 -12.335 1.00 91.25 69 VAL A C 1
ATOM 563 O O . VAL A 1 69 ? 7.155 2.286 -13.152 1.00 91.25 69 VAL A O 1
ATOM 566 N N . VAL A 1 70 ? 8.258 3.608 -11.731 1.00 93.75 70 VAL A N 1
ATOM 567 C CA . VAL A 1 70 ? 7.440 4.804 -11.990 1.00 93.75 70 VAL A CA 1
ATOM 568 C C . VAL A 1 70 ? 7.645 5.345 -13.408 1.00 93.75 70 VAL A C 1
ATOM 570 O O . VAL A 1 70 ? 6.740 5.975 -13.944 1.00 93.75 70 VAL A O 1
ATOM 573 N N . SER A 1 71 ? 8.798 5.093 -14.029 1.00 91.50 71 SER A N 1
ATOM 574 C CA . SER A 1 71 ? 9.089 5.533 -15.401 1.00 91.50 71 SER A CA 1
ATOM 575 C C . SER A 1 71 ? 8.465 4.633 -16.478 1.00 91.50 71 SER A C 1
ATOM 577 O O . SER A 1 71 ? 8.562 4.961 -17.657 1.00 91.50 71 SER A O 1
ATOM 579 N N . LEU A 1 72 ? 7.846 3.510 -16.093 1.00 91.81 72 LEU A N 1
ATOM 580 C CA . LEU A 1 72 ? 7.116 2.625 -17.005 1.00 91.81 72 LEU A CA 1
ATOM 581 C C . LEU A 1 72 ? 5.826 3.284 -17.511 1.00 91.81 72 LEU A C 1
ATOM 583 O O . LEU A 1 72 ? 5.321 4.244 -16.929 1.00 91.81 72 LEU A O 1
ATOM 587 N N . GLU A 1 73 ? 5.253 2.719 -18.572 1.00 93.00 73 GLU A N 1
ATOM 588 C CA . GLU A 1 73 ? 3.915 3.085 -19.038 1.00 93.00 73 GLU A CA 1
ATOM 589 C C . GLU A 1 73 ? 2.844 2.804 -17.972 1.00 93.00 73 GLU A C 1
ATOM 591 O O . GLU A 1 73 ? 2.945 1.849 -17.196 1.00 93.00 73 GLU A O 1
ATOM 596 N N . SER A 1 74 ? 1.778 3.610 -17.951 1.00 93.94 74 SER A N 1
ATOM 597 C CA . SER A 1 74 ? 0.730 3.505 -16.926 1.00 93.94 74 SER A CA 1
ATOM 598 C C . SER A 1 74 ? -0.011 2.171 -16.925 1.00 93.94 74 SER A C 1
ATOM 600 O O . SER A 1 74 ? -0.433 1.719 -15.867 1.00 93.94 74 SER A O 1
ATOM 602 N N . SER A 1 75 ? -0.126 1.503 -18.074 1.00 92.88 75 SER A N 1
ATOM 603 C CA . SER A 1 75 ? -0.690 0.151 -18.176 1.00 92.88 75 SER A CA 1
ATOM 604 C C . SER A 1 75 ? 0.126 -0.865 -17.368 1.00 92.88 75 SER A C 1
ATOM 606 O O . SER A 1 75 ? -0.428 -1.590 -16.541 1.00 92.88 75 SER A O 1
ATOM 608 N N . VAL A 1 76 ? 1.446 -0.868 -17.557 1.00 92.69 76 VAL A N 1
ATOM 609 C CA . VAL A 1 76 ? 2.389 -1.763 -16.876 1.00 92.69 76 VAL A CA 1
ATOM 610 C C . VAL A 1 76 ? 2.462 -1.429 -15.390 1.00 92.69 76 VAL A C 1
ATOM 612 O O . VAL A 1 76 ? 2.372 -2.319 -14.546 1.00 92.69 76 VAL A O 1
ATOM 615 N N . PHE A 1 77 ? 2.562 -0.143 -15.048 1.00 95.25 77 PHE A N 1
ATOM 616 C CA . PHE A 1 77 ? 2.546 0.305 -13.657 1.00 95.25 77 PHE A CA 1
ATOM 617 C C . PHE A 1 77 ? 1.272 -0.152 -12.932 1.00 95.25 77 PHE A C 1
ATOM 619 O O . PHE A 1 77 ? 1.356 -0.726 -11.845 1.00 95.25 77 PHE A O 1
ATOM 626 N N . SER A 1 78 ? 0.099 0.029 -13.547 1.00 94.69 78 SER A N 1
ATOM 627 C CA . SER A 1 78 ? -1.171 -0.415 -12.969 1.00 94.69 78 SER A CA 1
ATOM 628 C C . SER A 1 78 ? -1.237 -1.930 -12.783 1.00 94.69 78 SER A C 1
ATOM 630 O O . SER A 1 78 ? -1.726 -2.371 -11.748 1.00 94.69 78 SER A O 1
ATOM 632 N N . GLN A 1 79 ? -0.702 -2.736 -13.707 1.00 93.69 79 GLN A N 1
ATOM 633 C CA . GLN A 1 79 ? -0.616 -4.195 -13.533 1.00 93.69 79 GLN A CA 1
ATOM 634 C C . GLN A 1 79 ? 0.256 -4.588 -12.333 1.00 93.69 79 GLN A C 1
ATOM 636 O O . GLN A 1 79 ? -0.124 -5.456 -11.544 1.00 93.69 79 GLN A O 1
ATOM 641 N N . LEU A 1 80 ? 1.403 -3.927 -12.148 1.00 95.38 80 LEU A N 1
ATOM 642 C CA . LEU A 1 80 ? 2.281 -4.171 -11.000 1.00 95.38 80 LEU A CA 1
ATOM 643 C C . LEU A 1 80 ? 1.602 -3.782 -9.680 1.00 95.38 80 LEU A C 1
ATOM 645 O O . LEU A 1 80 ? 1.681 -4.522 -8.701 1.00 95.38 80 LEU A O 1
ATOM 649 N N . VAL A 1 81 ? 0.898 -2.648 -9.648 1.00 96.44 81 VAL A N 1
ATOM 650 C CA . VAL A 1 81 ? 0.153 -2.211 -8.458 1.00 96.44 81 VAL A CA 1
ATOM 651 C C . VAL A 1 81 ? -1.058 -3.106 -8.183 1.00 96.44 81 VAL A C 1
ATOM 653 O O . VAL A 1 81 ? -1.332 -3.402 -7.022 1.00 96.44 81 VAL A O 1
ATOM 656 N N . GLN A 1 82 ? -1.745 -3.597 -9.216 1.00 95.12 82 GLN A N 1
ATOM 657 C CA . GLN A 1 82 ? -2.813 -4.589 -9.066 1.00 95.12 82 GLN A CA 1
ATOM 658 C C . GLN A 1 82 ? -2.268 -5.895 -8.479 1.00 95.12 82 GLN A C 1
ATOM 660 O O . GLN A 1 82 ? -2.862 -6.464 -7.567 1.00 95.12 82 GLN A O 1
ATOM 665 N N . SER A 1 83 ? -1.079 -6.308 -8.916 1.00 95.44 83 SER A N 1
ATOM 666 C CA . SER A 1 83 ? -0.390 -7.467 -8.349 1.00 95.44 83 SER A CA 1
ATOM 667 C C . SER A 1 83 ? -0.054 -7.251 -6.872 1.00 95.44 83 SER A C 1
ATOM 669 O O . SER A 1 83 ? -0.303 -8.132 -6.054 1.00 95.44 83 SER A O 1
ATOM 671 N N . LEU A 1 84 ? 0.429 -6.061 -6.485 1.00 96.50 84 LEU A N 1
ATOM 672 C CA . LEU A 1 84 ? 0.622 -5.708 -5.071 1.00 96.50 84 LEU A CA 1
ATOM 673 C C . LEU A 1 84 ? -0.685 -5.761 -4.275 1.00 96.50 84 LEU A C 1
ATOM 675 O O . LEU A 1 84 ? -0.686 -6.244 -3.144 1.00 96.50 84 LEU A O 1
ATOM 679 N N . HIS A 1 85 ? -1.785 -5.268 -4.844 1.00 95.69 85 HIS A N 1
ATOM 680 C CA . HIS A 1 85 ? -3.099 -5.298 -4.205 1.00 95.69 85 HIS A CA 1
ATOM 681 C C . HIS A 1 85 ? -3.571 -6.733 -3.950 1.00 95.69 85 HIS A C 1
ATOM 683 O O . HIS A 1 85 ? -3.971 -7.048 -2.828 1.00 95.69 85 HIS A O 1
ATOM 689 N N . GLU A 1 86 ? -3.447 -7.627 -4.929 1.00 94.38 86 GLU A N 1
ATOM 690 C CA . GLU A 1 86 ? -3.750 -9.051 -4.749 1.00 94.38 86 GLU A CA 1
ATOM 691 C C . GLU A 1 86 ? -2.813 -9.719 -3.737 1.00 94.38 86 GLU A C 1
ATOM 693 O O . GLU A 1 86 ? -3.264 -10.446 -2.852 1.00 94.38 86 GLU A O 1
ATOM 698 N N . GLY A 1 87 ? -1.515 -9.419 -3.804 1.00 93.94 87 GLY A N 1
ATOM 699 C CA . GLY A 1 87 ? -0.514 -9.962 -2.892 1.00 93.94 87 GLY A CA 1
ATOM 700 C C . GLY A 1 87 ? -0.729 -9.544 -1.435 1.00 93.94 87 GLY A C 1
ATOM 701 O O . GLY A 1 87 ? -0.582 -10.373 -0.540 1.00 93.94 87 GLY A O 1
ATOM 702 N N . VAL A 1 88 ? -1.156 -8.302 -1.177 1.00 93.69 88 VAL A N 1
ATOM 703 C CA . VAL A 1 88 ? -1.543 -7.829 0.169 1.00 93.69 88 VAL A CA 1
ATOM 704 C C . VAL A 1 88 ? -2.704 -8.650 0.744 1.00 93.69 88 VAL A C 1
ATOM 706 O O . VAL A 1 88 ? -2.731 -8.895 1.947 1.00 93.69 88 VAL A O 1
ATOM 709 N N . ASN A 1 89 ? -3.629 -9.108 -0.102 1.00 91.75 89 ASN A N 1
ATOM 710 C CA . ASN A 1 89 ? -4.777 -9.932 0.291 1.00 91.75 89 ASN A CA 1
ATOM 711 C C . ASN A 1 89 ? -4.479 -11.447 0.283 1.00 91.75 89 ASN A C 1
ATOM 713 O O . ASN A 1 89 ? -5.377 -12.258 0.506 1.00 91.75 89 ASN A O 1
ATOM 717 N N . SER A 1 90 ? -3.230 -11.850 0.034 1.00 91.12 90 SER A N 1
ATOM 718 C CA . SER A 1 90 ? -2.822 -13.255 0.035 1.00 91.12 90 SER A CA 1
ATOM 719 C C . SER A 1 90 ? -2.934 -13.880 1.430 1.00 91.12 90 SER A C 1
ATOM 721 O O . SER A 1 90 ? -2.537 -13.286 2.432 1.00 91.12 90 SER A O 1
ATOM 723 N N . TYR A 1 91 ? -3.368 -15.142 1.488 1.00 88.31 91 TYR A N 1
ATOM 724 C CA . TYR A 1 91 ? -3.319 -15.960 2.709 1.00 88.31 91 TYR A CA 1
ATOM 725 C C . TYR A 1 91 ? -1.888 -16.267 3.179 1.00 88.31 91 TYR A C 1
ATOM 727 O O . TYR A 1 91 ? -1.664 -16.635 4.330 1.00 88.31 91 TYR A O 1
ATOM 735 N N . ASP A 1 92 ? -0.910 -16.140 2.283 1.00 90.06 92 ASP A N 1
ATOM 736 C CA . ASP A 1 92 ? 0.501 -16.273 2.624 1.00 90.06 92 ASP A CA 1
ATOM 737 C C . ASP A 1 92 ? 0.992 -14.979 3.288 1.00 90.06 92 ASP A C 1
ATOM 739 O O . ASP A 1 92 ? 1.183 -13.955 2.627 1.00 90.06 92 ASP A O 1
ATOM 743 N N . LEU A 1 93 ? 1.210 -15.044 4.604 1.00 89.38 93 LEU A N 1
ATOM 744 C CA . LEU A 1 93 ? 1.613 -13.901 5.426 1.00 89.38 93 LEU A CA 1
ATOM 745 C C . LEU A 1 93 ? 2.953 -13.292 4.996 1.00 89.38 93 LEU A C 1
ATOM 747 O O . LEU A 1 93 ? 3.167 -12.095 5.190 1.00 89.38 93 LEU A O 1
ATOM 751 N N . THR A 1 94 ? 3.858 -14.088 4.420 1.00 90.69 94 THR A N 1
ATOM 752 C CA . THR A 1 94 ? 5.126 -13.571 3.901 1.00 90.69 94 THR A CA 1
ATOM 753 C C . THR A 1 94 ? 4.867 -12.706 2.677 1.00 90.69 94 THR A C 1
ATOM 755 O O . THR A 1 94 ? 5.320 -11.565 2.644 1.00 90.69 94 THR A O 1
ATOM 758 N N . ILE A 1 95 ? 4.074 -13.195 1.723 1.00 93.06 95 ILE A N 1
ATOM 759 C CA . ILE A 1 95 ? 3.702 -12.428 0.524 1.00 93.06 95 ILE A CA 1
ATOM 760 C C . ILE A 1 95 ? 2.938 -11.158 0.904 1.00 93.06 95 ILE A C 1
ATOM 762 O O . ILE A 1 95 ? 3.260 -10.077 0.409 1.00 93.06 95 ILE A O 1
ATOM 766 N N . ALA A 1 96 ? 1.975 -11.263 1.822 1.00 93.12 96 ALA A N 1
ATOM 767 C CA . ALA A 1 96 ? 1.205 -10.114 2.284 1.00 93.12 96 ALA A CA 1
ATOM 768 C C . ALA A 1 96 ? 2.110 -9.031 2.895 1.00 93.12 96 ALA A C 1
ATOM 770 O O . ALA A 1 96 ? 1.978 -7.851 2.565 1.00 93.12 96 ALA A O 1
ATOM 771 N N . ALA A 1 97 ? 3.082 -9.419 3.728 1.00 92.50 97 ALA A N 1
ATOM 772 C CA . ALA A 1 97 ? 4.041 -8.491 4.327 1.00 92.50 97 ALA A CA 1
ATOM 773 C C . ALA A 1 97 ? 4.990 -7.851 3.294 1.00 92.50 97 ALA A C 1
ATOM 775 O O . ALA A 1 97 ? 5.284 -6.654 3.385 1.00 92.50 97 ALA A O 1
ATOM 776 N N . GLN A 1 98 ? 5.443 -8.619 2.298 1.00 94.00 98 GLN A N 1
ATOM 777 C CA . GLN A 1 98 ? 6.270 -8.118 1.194 1.00 94.00 98 GLN A CA 1
ATOM 778 C C . GLN A 1 98 ? 5.522 -7.064 0.376 1.00 94.00 98 GLN A C 1
ATOM 780 O O . GLN A 1 98 ? 6.036 -5.970 0.138 1.00 94.00 98 GLN A O 1
ATOM 785 N N . CYS A 1 99 ? 4.273 -7.353 0.015 1.00 95.94 99 CYS A N 1
ATOM 786 C CA . CYS A 1 99 ? 3.454 -6.431 -0.763 1.00 95.94 99 CYS A CA 1
ATOM 787 C C . CYS A 1 99 ? 3.089 -5.183 0.045 1.00 95.94 99 CYS A C 1
ATOM 789 O O . CYS A 1 99 ? 3.178 -4.074 -0.475 1.00 95.94 99 CYS A O 1
ATOM 791 N N . ALA A 1 100 ? 2.773 -5.328 1.335 1.00 95.88 100 ALA A N 1
ATOM 792 C CA . ALA A 1 100 ? 2.545 -4.195 2.231 1.00 95.88 100 ALA A CA 1
ATOM 793 C C . ALA A 1 100 ? 3.782 -3.276 2.315 1.00 95.88 100 ALA A C 1
ATOM 795 O O . ALA A 1 100 ? 3.657 -2.052 2.279 1.00 95.88 100 ALA A O 1
ATOM 796 N N . THR A 1 101 ? 4.985 -3.856 2.345 1.00 95.38 101 THR A N 1
ATOM 797 C CA . THR A 1 101 ? 6.250 -3.103 2.324 1.00 95.38 101 THR A CA 1
ATOM 798 C C . THR A 1 101 ? 6.458 -2.372 0.995 1.00 95.38 101 THR A C 1
ATOM 800 O O . THR A 1 101 ? 6.801 -1.190 0.984 1.00 95.38 101 THR A O 1
ATOM 803 N N . ALA A 1 102 ? 6.202 -3.034 -0.135 1.00 97.12 102 ALA A N 1
ATOM 804 C CA . ALA A 1 102 ? 6.269 -2.416 -1.459 1.00 97.12 102 ALA A CA 1
ATOM 805 C C . ALA A 1 102 ? 5.281 -1.244 -1.610 1.00 97.12 102 ALA A C 1
ATOM 807 O O . ALA A 1 102 ? 5.639 -0.188 -2.136 1.00 97.12 102 ALA A O 1
ATOM 808 N N . VAL A 1 103 ? 4.063 -1.396 -1.081 1.00 97.94 103 VAL A N 1
ATOM 809 C CA . VAL A 1 103 ? 3.056 -0.330 -1.022 1.00 97.94 103 VAL A CA 1
ATOM 810 C C . VAL A 1 103 ? 3.542 0.852 -0.175 1.00 97.94 103 VAL A C 1
ATOM 812 O O . VAL A 1 103 ? 3.401 1.994 -0.613 1.00 97.94 103 VAL A O 1
ATOM 815 N N . ASP A 1 104 ? 4.171 0.615 0.985 1.00 97.69 104 ASP A N 1
ATOM 816 C CA . ASP A 1 104 ? 4.759 1.695 1.799 1.00 97.69 104 ASP A CA 1
ATOM 817 C C . ASP A 1 104 ? 5.855 2.446 1.035 1.00 97.69 104 ASP A C 1
ATOM 819 O O . ASP A 1 104 ? 5.916 3.674 1.107 1.00 97.69 104 ASP A O 1
ATOM 823 N N . HIS A 1 105 ? 6.699 1.748 0.268 1.00 97.88 105 HIS A N 1
ATOM 824 C CA . HIS A 1 105 ? 7.716 2.391 -0.569 1.00 97.88 105 HIS A CA 1
ATOM 825 C C . HIS A 1 105 ? 7.096 3.297 -1.639 1.00 97.88 105 HIS A C 1
ATOM 827 O O . HIS A 1 105 ? 7.543 4.436 -1.803 1.00 97.88 105 HIS A O 1
ATOM 833 N N . LEU A 1 106 ? 6.039 2.834 -2.312 1.00 98.06 106 LEU A N 1
ATOM 834 C CA . LEU A 1 106 ? 5.311 3.621 -3.307 1.00 98.06 106 LEU A CA 1
ATOM 835 C C . LEU A 1 106 ? 4.649 4.861 -2.706 1.00 98.06 106 LEU A C 1
ATOM 837 O O . LEU A 1 106 ? 4.871 5.974 -3.190 1.00 98.06 106 LEU A O 1
ATOM 841 N N . ALA A 1 107 ? 3.885 4.685 -1.632 1.00 98.00 107 ALA A N 1
ATOM 842 C CA . ALA A 1 107 ? 3.220 5.787 -0.951 1.00 98.00 107 ALA A CA 1
ATOM 843 C C . ALA A 1 107 ? 4.242 6.786 -0.376 1.00 98.00 107 ALA A C 1
ATOM 845 O O . ALA A 1 107 ? 4.099 7.998 -0.533 1.00 98.00 107 ALA A O 1
ATOM 846 N N . SER A 1 108 ? 5.339 6.296 0.211 1.00 97.75 108 SER A N 1
ATOM 847 C CA . SER A 1 108 ? 6.418 7.152 0.717 1.00 97.75 108 SER A CA 1
ATOM 848 C C . SER A 1 108 ? 7.052 7.995 -0.385 1.00 97.75 108 SER A C 1
ATOM 850 O O . SER A 1 108 ? 7.249 9.197 -0.196 1.00 97.75 108 SER A O 1
ATOM 852 N N . LEU A 1 109 ? 7.360 7.395 -1.541 1.00 97.38 109 LEU A N 1
ATOM 853 C CA . LEU A 1 109 ? 7.913 8.123 -2.683 1.00 97.38 109 LEU A CA 1
ATOM 854 C C . LEU A 1 109 ? 6.954 9.225 -3.138 1.00 97.38 109 LEU A C 1
ATOM 856 O O . LEU A 1 109 ? 7.364 10.381 -3.246 1.00 97.38 109 LEU A O 1
ATOM 860 N N . TYR A 1 110 ? 5.681 8.885 -3.350 1.00 97.25 110 TYR A N 1
ATOM 8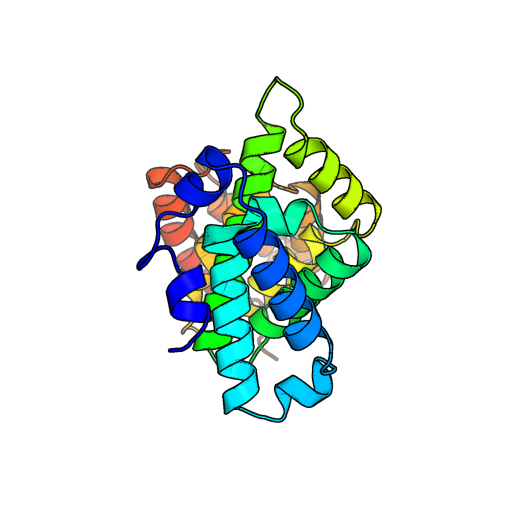61 C CA . TYR A 1 110 ? 4.664 9.847 -3.768 1.00 97.25 110 TYR A CA 1
ATOM 862 C C . TYR A 1 110 ? 4.534 11.013 -2.782 1.00 97.25 110 TYR A C 1
ATOM 864 O O . TYR A 1 110 ? 4.577 12.184 -3.170 1.00 97.25 110 TYR A O 1
ATOM 8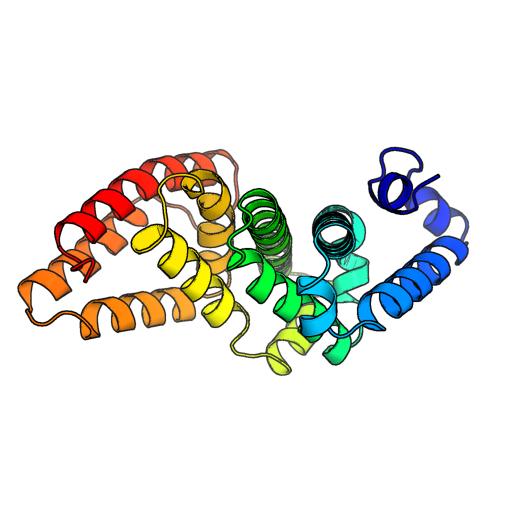72 N N . TYR A 1 111 ? 4.454 10.710 -1.489 1.00 96.94 111 TYR A N 1
ATOM 873 C CA . TYR A 1 111 ? 4.379 11.717 -0.440 1.00 96.94 111 TYR A CA 1
ATOM 874 C C . TYR A 1 111 ? 5.593 12.660 -0.425 1.00 96.94 111 TYR A C 1
ATOM 876 O O . TYR A 1 111 ? 5.463 13.875 -0.256 1.00 96.94 111 TYR A O 1
ATOM 884 N N . HIS A 1 112 ? 6.797 12.128 -0.631 1.00 95.88 112 HIS A N 1
ATOM 885 C CA . HIS A 1 112 ? 7.999 12.953 -0.693 1.00 95.88 112 HIS A CA 1
ATOM 886 C C . HIS A 1 112 ? 8.066 13.804 -1.970 1.00 95.88 112 HIS A C 1
ATOM 888 O O . HIS A 1 112 ? 8.423 14.979 -1.881 1.00 95.88 112 HIS A O 1
ATOM 894 N N . GLU A 1 113 ? 7.701 13.266 -3.138 1.00 95.19 113 GLU A N 1
ATOM 895 C CA . GLU A 1 113 ? 7.685 14.016 -4.405 1.00 95.19 113 GLU A CA 1
ATOM 896 C C . GLU A 1 113 ? 6.635 15.136 -4.411 1.00 95.19 113 GLU A C 1
ATOM 898 O O . GLU A 1 113 ? 6.902 16.248 -4.873 1.00 95.19 113 GLU A O 1
ATOM 903 N N . THR A 1 114 ? 5.456 14.899 -3.835 1.00 92.12 114 THR A N 1
ATOM 904 C CA . THR A 1 114 ? 4.407 15.928 -3.724 1.00 92.12 114 THR A CA 1
ATOM 905 C C . THR A 1 114 ? 4.837 17.102 -2.845 1.00 92.12 114 THR A C 1
ATOM 907 O O . THR A 1 114 ? 4.561 18.250 -3.197 1.00 92.12 114 THR A O 1
ATOM 910 N N . LYS A 1 115 ? 5.604 16.850 -1.775 1.00 92.25 115 LYS A N 1
ATOM 911 C CA . LYS A 1 115 ? 6.180 17.898 -0.913 1.00 92.25 115 LYS A CA 1
ATOM 912 C C . LYS A 1 115 ? 7.325 18.689 -1.548 1.00 92.25 115 LYS A C 1
ATOM 914 O O . LYS A 1 115 ? 7.636 19.789 -1.080 1.00 92.25 115 LYS A O 1
ATOM 919 N N . LYS A 1 116 ? 7.981 18.170 -2.590 1.00 92.44 116 LYS A N 1
ATOM 920 C CA . LYS A 1 116 ? 9.038 18.914 -3.288 1.00 92.44 116 LYS A CA 1
ATOM 921 C C . LYS A 1 116 ? 8.436 20.105 -4.036 1.00 92.44 116 LYS A C 1
ATOM 923 O O . LYS A 1 116 ? 7.463 19.972 -4.777 1.00 92.44 116 LYS A O 1
ATOM 928 N N . LYS A 1 117 ? 9.067 21.275 -3.864 1.00 89.00 117 LYS A N 1
ATOM 929 C CA . LYS A 1 117 ? 8.698 22.518 -4.570 1.00 89.00 117 LYS A CA 1
ATOM 930 C C . LYS A 1 117 ? 9.027 22.467 -6.060 1.00 89.00 117 LYS A C 1
ATOM 932 O O . LYS A 1 117 ? 8.304 23.039 -6.862 1.00 89.00 117 LYS A O 1
ATOM 937 N N . LYS A 1 118 ? 10.148 21.831 -6.410 1.00 91.81 118 LYS A N 1
ATOM 938 C CA . LYS A 1 118 ? 10.569 21.660 -7.801 1.00 91.81 118 LYS A CA 1
ATOM 939 C C . LYS A 1 118 ? 9.808 20.500 -8.413 1.00 91.81 118 LYS A C 1
ATOM 941 O O . LYS A 1 118 ? 9.642 19.471 -7.757 1.00 91.81 118 LYS A O 1
ATOM 946 N N . ASP A 1 119 ? 9.394 20.682 -9.657 1.00 89.50 119 ASP A N 1
ATOM 947 C CA . ASP A 1 119 ? 8.834 19.588 -10.429 1.00 89.50 119 ASP A CA 1
ATOM 948 C C . ASP A 1 119 ? 9.938 18.596 -10.816 1.00 89.50 119 ASP A C 1
ATOM 950 O O . ASP A 1 119 ? 11.102 18.977 -10.989 1.00 89.50 119 ASP A O 1
ATOM 954 N N . SER A 1 120 ? 9.587 17.317 -10.886 1.00 92.75 120 SER A N 1
ATOM 955 C CA . SER A 1 120 ? 10.515 16.233 -11.202 1.00 92.75 120 SER A CA 1
ATOM 956 C C . SER A 1 120 ? 9.868 15.283 -12.213 1.00 92.75 120 SER A C 1
ATOM 958 O O . SER A 1 120 ? 8.646 15.125 -12.200 1.00 92.75 120 SER A O 1
ATOM 960 N N . PRO A 1 121 ? 10.652 14.599 -13.068 1.00 93.06 121 PRO A N 1
ATOM 961 C CA . PRO A 1 121 ? 10.099 13.594 -13.979 1.00 93.06 121 PRO A CA 1
ATOM 962 C C . PRO A 1 121 ? 9.300 12.511 -13.239 1.00 93.06 121 PRO A C 1
ATOM 964 O O . PRO A 1 121 ? 8.256 12.075 -13.711 1.00 93.06 121 PRO A O 1
ATOM 967 N N . VAL A 1 122 ? 9.751 12.140 -12.034 1.00 94.38 122 VAL A N 1
ATOM 968 C CA . VAL A 1 122 ? 9.075 11.172 -11.158 1.00 94.38 122 VAL A CA 1
ATOM 969 C C . VAL A 1 122 ? 7.719 11.705 -10.698 1.00 94.38 122 VAL A C 1
ATOM 971 O O . VAL A 1 122 ? 6.731 10.979 -10.740 1.00 94.38 122 VAL A O 1
ATOM 974 N N . LYS A 1 123 ? 7.645 12.979 -10.297 1.00 94.38 123 LYS A N 1
ATOM 975 C CA . LYS A 1 123 ? 6.397 13.630 -9.883 1.00 94.38 123 LYS A CA 1
ATOM 976 C C . LYS A 1 123 ? 5.384 13.685 -11.026 1.00 94.38 123 LYS A C 1
ATOM 978 O O . LYS A 1 123 ? 4.216 13.373 -10.808 1.00 94.38 123 LYS A O 1
ATOM 983 N N . HIS A 1 124 ? 5.836 14.020 -12.235 1.00 94.81 124 HIS A N 1
ATOM 984 C CA . HIS A 1 124 ? 4.987 14.031 -13.424 1.00 94.81 124 HIS A CA 1
ATOM 985 C C . HIS A 1 124 ? 4.470 12.627 -13.775 1.00 94.81 124 HIS A C 1
ATOM 987 O O . HIS A 1 124 ? 3.268 12.445 -13.958 1.00 94.81 124 HIS A O 1
ATOM 993 N N . ALA A 1 125 ? 5.347 11.621 -13.793 1.00 96.00 125 ALA A N 1
ATOM 994 C CA . ALA A 1 125 ? 4.962 10.239 -14.070 1.00 96.00 125 ALA A CA 1
ATOM 995 C C . ALA A 1 125 ? 3.967 9.690 -13.031 1.00 96.00 125 ALA A C 1
ATOM 997 O O . ALA A 1 125 ? 2.952 9.104 -13.395 1.00 96.00 125 ALA A O 1
ATOM 998 N N . LEU A 1 126 ? 4.186 9.958 -11.737 1.00 96.31 126 LEU A N 1
ATOM 999 C CA . LEU A 1 126 ? 3.235 9.600 -10.679 1.00 96.31 126 LEU A CA 1
ATOM 1000 C C . LEU A 1 126 ? 1.864 10.260 -10.876 1.00 96.31 126 LEU A C 1
ATOM 1002 O O . LEU A 1 126 ? 0.842 9.614 -10.655 1.00 96.31 126 LEU A O 1
ATOM 1006 N N . ALA A 1 127 ? 1.825 11.525 -11.302 1.00 95.62 127 ALA A N 1
ATOM 1007 C CA . ALA A 1 127 ? 0.569 12.206 -11.597 1.00 95.62 127 ALA A CA 1
ATOM 1008 C C . ALA A 1 127 ? -0.173 11.551 -12.774 1.00 95.62 127 ALA A C 1
ATOM 1010 O O . ALA A 1 127 ? -1.382 11.347 -12.683 1.00 95.62 127 ALA A O 1
ATOM 1011 N N . MET A 1 128 ? 0.542 11.164 -13.836 1.00 96.69 128 MET A N 1
ATOM 1012 C CA . MET A 1 128 ? -0.030 10.428 -14.972 1.00 96.69 128 MET A CA 1
ATOM 1013 C C . MET A 1 128 ? -0.604 9.072 -14.543 1.00 96.69 128 MET A C 1
ATOM 1015 O O . MET A 1 128 ? -1.734 8.739 -14.897 1.00 96.69 128 MET A O 1
ATOM 1019 N N . HIS A 1 129 ? 0.123 8.321 -13.711 1.00 97.31 129 HIS A N 1
ATOM 1020 C CA . HIS A 1 129 ? -0.352 7.041 -13.175 1.00 97.31 129 HIS A CA 1
ATOM 1021 C C . HIS A 1 129 ? -1.627 7.189 -12.346 1.00 97.31 129 HIS A C 1
ATOM 1023 O O . HIS A 1 129 ? -2.543 6.385 -12.485 1.00 97.31 129 HIS A O 1
ATOM 1029 N N . LEU A 1 130 ? -1.729 8.238 -11.527 1.00 95.50 130 LEU A N 1
ATOM 1030 C CA . LEU A 1 130 ? -2.940 8.503 -10.746 1.00 95.50 130 LEU A CA 1
ATOM 1031 C C . LEU A 1 130 ? -4.114 8.992 -11.593 1.00 95.50 130 LEU A C 1
ATOM 1033 O O . LEU A 1 130 ? -5.257 8.740 -11.231 1.00 95.50 130 LEU A O 1
ATOM 1037 N N . GLN A 1 131 ? -3.866 9.651 -12.724 1.00 95.62 131 GLN A N 1
ATOM 1038 C CA . GLN A 1 131 ? -4.932 9.950 -13.683 1.00 95.62 131 GLN A CA 1
ATOM 1039 C C . GLN A 1 131 ? -5.447 8.676 -14.361 1.00 95.62 131 GLN A C 1
ATOM 1041 O O . GLN A 1 131 ? -6.652 8.535 -14.556 1.00 95.62 131 GLN A O 1
ATOM 1046 N N . ALA A 1 132 ? -4.551 7.737 -14.680 1.00 95.88 132 ALA A N 1
ATOM 1047 C CA . ALA A 1 132 ? -4.914 6.449 -15.263 1.00 95.88 132 ALA A CA 1
ATOM 1048 C C . ALA A 1 132 ? -5.603 5.509 -14.256 1.00 95.88 132 ALA A C 1
ATOM 1050 O O . ALA A 1 132 ? -6.479 4.736 -14.642 1.00 95.88 132 ALA A O 1
ATOM 1051 N N . TYR A 1 133 ? -5.244 5.588 -12.970 1.00 95.56 133 TYR A N 1
ATOM 1052 C CA . TYR A 1 133 ? -5.844 4.799 -11.893 1.00 95.56 133 TYR A CA 1
ATOM 1053 C C . TYR A 1 133 ? -6.224 5.668 -10.673 1.00 95.56 133 TYR A C 1
ATOM 1055 O O . TYR A 1 133 ? -5.549 5.635 -9.640 1.00 95.56 133 TYR A O 1
ATOM 1063 N N . PRO A 1 134 ? -7.336 6.428 -10.741 1.00 95.19 134 PRO A N 1
ATOM 1064 C CA . PRO A 1 134 ? -7.703 7.396 -9.698 1.00 95.19 134 PRO A CA 1
ATOM 1065 C C . PRO A 1 134 ? -8.013 6.785 -8.327 1.00 95.19 134 PRO A C 1
ATOM 1067 O O . PRO A 1 134 ? -7.836 7.437 -7.300 1.00 95.19 134 PRO A O 1
ATOM 1070 N N . SER A 1 135 ? -8.466 5.529 -8.286 1.00 96.00 135 SER A N 1
ATOM 1071 C CA . SER A 1 135 ? -8.811 4.821 -7.048 1.00 96.00 135 SER A CA 1
ATOM 1072 C C . SER A 1 135 ? -7.651 4.022 -6.447 1.00 96.00 135 SER A C 1
ATOM 1074 O O . SER A 1 135 ? -7.871 3.233 -5.528 1.00 96.00 135 SER A O 1
ATOM 1076 N N . LEU A 1 136 ? -6.418 4.212 -6.927 1.00 96.75 136 LEU A N 1
ATOM 1077 C CA . LEU A 1 136 ? -5.240 3.472 -6.465 1.00 96.75 136 LEU A CA 1
ATOM 1078 C C . LEU A 1 136 ? -5.076 3.554 -4.940 1.00 96.75 136 LEU A C 1
ATOM 1080 O O . LEU A 1 136 ? -5.019 2.528 -4.257 1.00 96.75 136 LEU A O 1
ATOM 1084 N N . TRP A 1 137 ? -5.040 4.772 -4.387 1.00 97.12 137 TRP A N 1
ATOM 1085 C CA . TRP A 1 137 ? -4.817 4.971 -2.952 1.00 97.12 137 TRP A CA 1
ATOM 1086 C C . TRP A 1 137 ? -5.972 4.452 -2.103 1.00 97.12 137 TRP A C 1
ATOM 1088 O O . TRP A 1 137 ? -5.730 3.786 -1.099 1.00 97.12 137 TRP A O 1
ATOM 1098 N N . SER A 1 138 ? -7.218 4.712 -2.508 1.00 97.25 138 SER A N 1
ATOM 1099 C CA . SER A 1 138 ? -8.396 4.255 -1.767 1.00 97.25 138 SER A CA 1
ATOM 1100 C C . SER A 1 138 ? -8.517 2.735 -1.757 1.00 97.25 138 SER A C 1
ATOM 1102 O O . SER A 1 138 ? -8.838 2.164 -0.716 1.00 97.25 138 SER A O 1
ATOM 1104 N N . THR A 1 139 ? -8.186 2.069 -2.864 1.00 97.38 139 THR A N 1
ATOM 1105 C CA . THR A 1 139 ? -8.224 0.604 -2.980 1.00 97.38 139 THR A CA 1
ATOM 1106 C C . THR A 1 139 ? -7.186 -0.058 -2.071 1.00 97.38 139 THR A C 1
ATOM 1108 O O . THR A 1 139 ? -7.521 -0.954 -1.288 1.00 97.38 139 THR A O 1
ATOM 1111 N N . LEU A 1 140 ? -5.935 0.417 -2.108 1.00 97.88 140 LEU A N 1
ATOM 1112 C CA . LEU A 1 140 ? -4.864 -0.103 -1.252 1.00 97.88 140 LEU A CA 1
ATOM 1113 C C . LEU A 1 140 ? -5.134 0.186 0.230 1.00 97.88 140 LEU A C 1
ATOM 1115 O O . LEU A 1 140 ? -5.035 -0.720 1.059 1.00 97.88 140 LEU A O 1
ATOM 1119 N N . LEU A 1 141 ? -5.526 1.420 0.566 1.00 97.69 141 LEU A N 1
ATOM 1120 C CA . LEU A 1 141 ? -5.783 1.829 1.948 1.00 97.69 141 LEU A CA 1
ATOM 1121 C C . LEU A 1 141 ? -6.937 1.034 2.565 1.00 97.69 141 LEU A C 1
ATOM 1123 O O . LEU A 1 141 ? -6.798 0.518 3.675 1.00 97.69 141 LEU A O 1
ATOM 1127 N N . SER A 1 142 ? -8.042 0.881 1.829 1.00 96.44 142 SER A N 1
ATOM 1128 C CA . SER A 1 142 ? -9.198 0.103 2.289 1.00 96.44 142 SER A CA 1
ATOM 1129 C C . SER A 1 142 ? -8.826 -1.356 2.529 1.00 96.44 142 SER A C 1
ATOM 1131 O O . SER A 1 142 ? -9.221 -1.931 3.536 1.00 96.44 142 SER A O 1
ATOM 1133 N N . SER A 1 143 ? -8.014 -1.949 1.650 1.00 95.62 143 SER A N 1
ATOM 1134 C CA . SER A 1 143 ? -7.575 -3.341 1.801 1.00 95.62 143 SER A CA 1
ATOM 1135 C C . SER A 1 143 ? -6.733 -3.537 3.059 1.00 95.62 143 SER A C 1
ATOM 1137 O O . SER A 1 143 ? -7.000 -4.443 3.843 1.00 95.62 143 SER A O 1
ATOM 1139 N N . LEU A 1 144 ? -5.767 -2.651 3.316 1.00 95.62 144 LEU A N 1
ATOM 1140 C CA . LEU A 1 144 ? -4.920 -2.749 4.507 1.00 95.62 144 LEU A CA 1
ATOM 1141 C C . LEU A 1 144 ? -5.711 -2.549 5.804 1.00 95.62 144 LEU A C 1
ATOM 1143 O O . LEU A 1 144 ? -5.477 -3.275 6.771 1.00 95.62 144 LEU A O 1
ATOM 1147 N N . PHE A 1 145 ? -6.660 -1.609 5.840 1.00 95.00 145 PHE A N 1
ATOM 1148 C CA . PHE A 1 145 ? -7.535 -1.459 7.002 1.00 95.00 145 PHE A CA 1
ATOM 1149 C C . PHE A 1 145 ? -8.488 -2.645 7.172 1.00 95.00 145 PHE A C 1
ATOM 1151 O O . PHE A 1 145 ? -8.671 -3.098 8.301 1.00 95.00 145 PHE A O 1
ATOM 1158 N N . ASN A 1 146 ? -9.049 -3.185 6.088 1.00 93.56 146 ASN A N 1
ATOM 1159 C CA . ASN A 1 146 ? -9.890 -4.379 6.146 1.00 93.56 146 ASN A CA 1
ATOM 1160 C C . ASN A 1 146 ? -9.111 -5.564 6.728 1.00 93.56 146 ASN A C 1
ATOM 1162 O O . ASN A 1 146 ? -9.597 -6.229 7.640 1.00 93.56 146 ASN A O 1
ATOM 1166 N N . ILE A 1 147 ? -7.870 -5.780 6.285 1.00 92.31 147 ILE A N 1
ATOM 1167 C CA . ILE A 1 147 ? -6.992 -6.815 6.847 1.00 92.31 147 ILE A CA 1
ATOM 1168 C C . ILE A 1 147 ? -6.677 -6.519 8.318 1.00 92.31 147 ILE A C 1
ATOM 1170 O O . ILE A 1 147 ? -6.705 -7.423 9.149 1.00 92.31 147 ILE A O 1
ATOM 1174 N N . LEU A 1 148 ? -6.405 -5.262 8.681 1.00 92.19 148 LEU A N 1
ATOM 1175 C CA . LEU A 1 148 ? -6.117 -4.887 10.067 1.00 92.19 148 LEU A CA 1
ATOM 1176 C C . LEU A 1 148 ? -7.300 -5.178 11.003 1.00 92.19 148 LEU A C 1
ATOM 1178 O O . LEU A 1 148 ? -7.098 -5.672 12.117 1.00 92.19 148 LEU A O 1
ATOM 1182 N N . ILE A 1 149 ? -8.512 -4.829 10.571 1.00 90.56 149 ILE A N 1
ATOM 1183 C CA . ILE A 1 149 ? -9.735 -4.899 11.373 1.00 90.56 149 ILE A CA 1
ATOM 1184 C C . ILE A 1 149 ? -10.264 -6.333 11.400 1.00 90.56 149 ILE A C 1
ATOM 1186 O O . ILE A 1 149 ? -10.413 -6.909 12.482 1.00 90.56 149 ILE A O 1
ATOM 1190 N N . TYR A 1 150 ? -10.490 -6.920 10.226 1.00 89.06 150 TYR A N 1
ATOM 1191 C CA . TYR A 1 150 ? -11.172 -8.204 10.057 1.00 89.06 150 TYR A CA 1
ATOM 1192 C C . TYR A 1 150 ? -10.211 -9.398 9.965 1.00 89.06 150 TYR A C 1
ATOM 1194 O O . TYR A 1 150 ? -10.602 -10.511 10.298 1.00 89.06 150 TYR A O 1
ATOM 1202 N N . GLY A 1 151 ? -8.949 -9.183 9.588 1.00 84.25 151 GLY A N 1
ATOM 1203 C CA . GLY A 1 151 ? -7.943 -10.243 9.465 1.00 84.25 151 GLY A CA 1
ATOM 1204 C C . GLY A 1 151 ? -7.279 -10.659 10.785 1.00 84.25 151 GLY A C 1
ATOM 1205 O O . GLY A 1 151 ? -7.571 -10.149 11.874 1.00 84.25 151 GLY A O 1
ATOM 1206 N N . ASP A 1 152 ? -6.344 -11.603 10.701 1.00 74.75 152 ASP A N 1
ATOM 1207 C CA . ASP A 1 152 ? -5.668 -12.175 11.869 1.00 74.75 152 ASP A CA 1
ATOM 1208 C C . ASP A 1 152 ? -4.667 -11.220 12.546 1.00 74.75 152 ASP A C 1
ATOM 1210 O O . ASP A 1 152 ? -4.321 -10.139 12.061 1.00 74.75 152 ASP A O 1
ATOM 1214 N N . ALA A 1 153 ? -4.253 -11.554 13.772 1.00 61.78 153 ALA A N 1
ATOM 1215 C CA . ALA A 1 153 ? -3.373 -10.712 14.598 1.00 61.78 153 ALA A CA 1
ATOM 1216 C C . ALA A 1 153 ? -1.909 -10.668 14.130 1.00 61.78 153 ALA A C 1
ATOM 1218 O O . ALA A 1 153 ? -1.143 -9.824 14.590 1.00 61.78 153 ALA A O 1
ATOM 1219 N N . THR A 1 154 ? -1.524 -11.537 13.200 1.00 64.06 154 THR A N 1
ATOM 1220 C CA . THR A 1 154 ? -0.130 -11.789 12.814 1.00 64.06 154 THR A CA 1
ATOM 1221 C C . THR A 1 154 ? 0.509 -10.658 12.005 1.00 64.06 154 THR A C 1
ATOM 1223 O O . THR A 1 154 ? 1.715 -10.450 12.114 1.00 64.06 154 THR A O 1
ATOM 1226 N N . SER A 1 155 ? -0.275 -9.874 11.258 1.00 67.50 155 SER A N 1
ATOM 1227 C CA . SER A 1 155 ? 0.262 -8.905 10.284 1.00 67.50 155 SER A CA 1
ATOM 1228 C C . SER A 1 155 ? 0.280 -7.444 10.751 1.00 67.50 155 SER A C 1
ATOM 1230 O O . SER A 1 155 ? 0.709 -6.578 9.995 1.00 67.50 155 SER A O 1
ATOM 1232 N N . GLN A 1 156 ? -0.153 -7.129 11.980 1.00 70.12 156 GLN A N 1
ATOM 1233 C CA . GLN A 1 156 ? -0.380 -5.741 12.442 1.00 70.12 156 GLN A CA 1
ATOM 1234 C C . GLN A 1 156 ? 0.801 -4.794 12.179 1.00 70.12 156 GLN A C 1
ATOM 1236 O O . GLN A 1 156 ? 0.621 -3.678 11.690 1.00 70.12 156 GLN A O 1
ATOM 1241 N N . TRP A 1 157 ? 2.015 -5.257 12.474 1.00 81.19 157 TRP A N 1
ATOM 1242 C CA . TRP A 1 157 ? 3.238 -4.467 12.339 1.00 81.19 157 TRP A CA 1
ATOM 1243 C C . TRP A 1 157 ? 3.583 -4.165 10.880 1.00 81.19 157 TRP A C 1
ATOM 1245 O O . TRP A 1 157 ? 4.003 -3.051 10.568 1.00 81.19 157 TRP A O 1
ATOM 1255 N N . ALA A 1 158 ? 3.356 -5.131 9.986 1.00 85.88 158 ALA A N 1
ATOM 1256 C CA . ALA A 1 158 ? 3.614 -4.977 8.557 1.00 85.88 158 ALA A CA 1
ATOM 1257 C C . ALA A 1 158 ? 2.647 -3.979 7.899 1.00 85.88 158 ALA A C 1
ATOM 1259 O O . ALA A 1 158 ? 3.013 -3.316 6.934 1.00 85.88 158 ALA A O 1
ATOM 1260 N N . LEU A 1 159 ? 1.434 -3.830 8.445 1.00 92.31 159 LEU A N 1
ATOM 1261 C CA . LEU A 1 159 ? 0.400 -2.936 7.912 1.00 92.31 159 LEU A CA 1
ATOM 1262 C C . LEU A 1 159 ? 0.539 -1.489 8.404 1.00 92.31 159 LEU A C 1
ATOM 1264 O O . LEU A 1 159 ? 0.058 -0.569 7.749 1.00 92.31 159 LEU A O 1
ATOM 1268 N N . SER A 1 160 ? 1.198 -1.263 9.542 1.00 94.56 160 SER A N 1
ATOM 1269 C CA . SER A 1 160 ? 1.230 0.057 10.182 1.00 94.56 160 SER A CA 1
ATOM 1270 C C . SER A 1 160 ? 1.837 1.151 9.304 1.00 94.56 160 SER A C 1
ATOM 1272 O O . SER A 1 160 ? 1.222 2.192 9.066 1.00 94.56 160 SER A O 1
ATOM 1274 N N . ARG A 1 161 ? 3.041 0.903 8.783 1.00 95.44 161 ARG A N 1
ATOM 1275 C CA . ARG A 1 161 ? 3.748 1.858 7.924 1.00 95.44 161 ARG A CA 1
ATOM 1276 C C . ARG A 1 161 ? 2.991 2.178 6.629 1.00 95.44 161 ARG A C 1
ATOM 1278 O O . ARG A 1 161 ? 2.788 3.370 6.398 1.00 95.44 161 ARG A O 1
ATOM 1285 N N . PRO A 1 162 ? 2.532 1.188 5.833 1.00 96.88 162 PRO A N 1
ATOM 1286 C CA . PRO A 1 162 ? 1.795 1.480 4.608 1.00 96.88 162 PRO A CA 1
ATOM 1287 C C . PRO A 1 162 ? 0.454 2.174 4.865 1.00 96.88 162 PRO A C 1
ATOM 1289 O O . PRO A 1 162 ? 0.079 3.046 4.090 1.00 96.88 162 PRO A O 1
ATOM 1292 N N . ILE A 1 163 ? -0.252 1.867 5.962 1.00 97.56 163 ILE A N 1
ATOM 1293 C CA . ILE A 1 163 ? -1.485 2.591 6.317 1.00 97.56 163 ILE A CA 1
ATOM 1294 C C . ILE A 1 163 ? -1.191 4.075 6.564 1.00 97.56 163 ILE A C 1
ATOM 1296 O O . ILE A 1 163 ? -1.904 4.930 6.038 1.00 97.56 163 ILE A O 1
ATOM 1300 N N . LEU A 1 164 ? -0.140 4.396 7.330 1.00 97.81 164 LEU A N 1
ATOM 1301 C CA . LEU A 1 164 ? 0.239 5.789 7.580 1.00 97.81 164 LEU A CA 1
ATOM 1302 C C . LEU A 1 164 ? 0.668 6.504 6.295 1.00 97.81 164 LEU A C 1
ATOM 1304 O O . LEU A 1 164 ? 0.275 7.644 6.063 1.00 97.81 164 LEU A O 1
ATOM 1308 N N . SER A 1 165 ? 1.494 5.876 5.457 1.00 97.81 165 SER A N 1
ATOM 1309 C CA . SER A 1 165 ? 1.950 6.530 4.230 1.00 97.81 165 SER A CA 1
ATOM 1310 C C . SER A 1 165 ? 0.811 6.763 3.249 1.00 97.81 165 SER A C 1
ATOM 1312 O O . SER A 1 165 ? 0.706 7.865 2.712 1.00 97.81 165 SER A O 1
ATOM 1314 N N . LEU A 1 166 ? -0.101 5.808 3.085 1.00 97.94 166 LEU A N 1
ATOM 1315 C CA . LEU A 1 166 ? -1.282 5.971 2.239 1.00 97.94 166 LEU A CA 1
ATOM 1316 C C . LEU A 1 166 ? -2.257 7.031 2.760 1.00 97.94 166 LEU A C 1
ATOM 1318 O O . LEU A 1 166 ? -2.771 7.813 1.960 1.00 97.94 166 LEU A O 1
ATOM 1322 N N . SER A 1 167 ? -2.489 7.110 4.074 1.00 97.44 167 SER A N 1
ATOM 1323 C CA . SER A 1 167 ? -3.384 8.131 4.634 1.00 97.44 167 SER A CA 1
ATOM 1324 C C . SER A 1 167 ? -2.848 9.550 4.451 1.00 97.44 167 SER A C 1
ATOM 1326 O O . SER A 1 167 ? -3.620 10.480 4.228 1.00 97.44 167 SER A O 1
ATOM 1328 N N . LEU A 1 168 ? -1.522 9.717 4.457 1.00 97.00 168 LEU A N 1
ATOM 1329 C CA . LEU A 1 168 ? -0.874 10.983 4.115 1.00 97.00 168 LEU A CA 1
ATOM 1330 C C . LEU A 1 168 ? -0.887 11.281 2.608 1.00 97.00 168 LEU A C 1
ATOM 1332 O O . LEU A 1 168 ? -0.854 12.451 2.228 1.00 97.00 168 LEU A O 1
ATOM 1336 N N . CYS A 1 169 ? -0.927 10.256 1.749 1.00 96.81 169 CYS A N 1
ATOM 1337 C CA . CYS A 1 169 ? -1.052 10.428 0.297 1.00 96.81 169 CYS A CA 1
ATOM 1338 C C . CYS A 1 169 ? -2.460 10.865 -0.117 1.00 96.81 169 CYS A C 1
ATOM 1340 O O . CYS A 1 169 ? -2.602 11.650 -1.054 1.00 96.81 169 CYS A O 1
ATOM 1342 N N . SER A 1 170 ? -3.492 10.351 0.558 1.00 96.00 170 SER A N 1
ATOM 1343 C CA . SER A 1 170 ? -4.889 10.677 0.277 1.00 96.00 170 SER A CA 1
ATOM 1344 C C . SER A 1 170 ? -5.712 10.750 1.571 1.00 96.00 170 SER A C 1
ATOM 1346 O O . SER A 1 170 ? -6.294 9.749 2.001 1.00 96.00 170 SER A O 1
ATOM 1348 N N . PRO A 1 171 ? -5.806 11.947 2.181 1.00 95.50 171 PRO A N 1
ATOM 1349 C CA . PRO A 1 171 ? -6.717 12.190 3.299 1.00 95.50 171 PRO A CA 1
ATOM 1350 C C . PRO A 1 171 ? -8.177 11.904 2.926 1.00 95.50 171 PRO A C 1
ATOM 1352 O O . PRO A 1 171 ? -8.911 11.331 3.724 1.00 95.50 171 PRO A O 1
ATOM 1355 N N . ASP A 1 172 ? -8.572 12.209 1.686 1.00 96.38 172 ASP A N 1
ATOM 1356 C CA . ASP A 1 172 ? -9.925 11.947 1.183 1.00 96.38 172 ASP A CA 1
ATOM 1357 C C . ASP A 1 172 ? -10.256 10.449 1.178 1.00 96.38 172 ASP A C 1
ATOM 1359 O O . ASP A 1 172 ? -11.350 10.055 1.583 1.00 96.38 172 ASP A O 1
ATOM 1363 N N . ALA A 1 173 ? -9.306 9.592 0.783 1.00 96.50 173 ALA A N 1
ATOM 1364 C CA . ALA A 1 173 ? -9.483 8.144 0.845 1.00 96.50 173 ALA A CA 1
ATOM 1365 C C . ALA A 1 173 ? -9.652 7.646 2.288 1.00 96.50 173 ALA A C 1
ATOM 1367 O O . ALA A 1 173 ? -10.473 6.762 2.536 1.00 96.50 173 ALA A O 1
ATOM 1368 N N . LEU A 1 174 ? -8.908 8.220 3.241 1.00 97.31 174 LEU A N 1
ATOM 1369 C CA . LEU A 1 174 ? -9.063 7.906 4.662 1.00 97.31 174 LEU A CA 1
ATOM 1370 C C . LEU A 1 174 ? -10.459 8.299 5.162 1.00 97.31 174 LEU A C 1
ATOM 1372 O O . LEU A 1 174 ? -11.133 7.482 5.787 1.00 97.31 174 LEU A O 1
ATOM 1376 N N . THR A 1 175 ? -10.904 9.523 4.871 1.00 96.81 175 THR A N 1
ATOM 1377 C CA . THR A 1 175 ? -12.229 10.013 5.274 1.00 96.81 175 THR A CA 1
ATOM 1378 C C . THR A 1 175 ? -13.347 9.183 4.647 1.00 96.81 175 THR A C 1
ATOM 1380 O O . THR A 1 175 ? -14.292 8.808 5.340 1.00 96.81 175 THR A O 1
ATOM 1383 N N . ALA A 1 176 ? -13.227 8.828 3.365 1.00 96.88 176 ALA A N 1
ATOM 1384 C CA . ALA A 1 176 ? -14.185 7.961 2.687 1.00 96.88 176 ALA A CA 1
ATOM 1385 C C . ALA A 1 176 ? -14.257 6.568 3.334 1.00 96.88 176 ALA A C 1
ATOM 1387 O O . ALA A 1 176 ? -15.352 6.048 3.553 1.00 96.88 176 ALA A O 1
ATOM 1388 N N . TYR A 1 177 ? -13.109 5.983 3.696 1.00 97.06 177 TYR A N 1
ATOM 1389 C CA . TYR A 1 177 ? -13.061 4.696 4.389 1.00 97.06 177 TYR A CA 1
ATOM 1390 C C . TYR A 1 177 ? -13.696 4.766 5.787 1.00 97.06 177 TYR A C 1
ATOM 1392 O O . TYR A 1 177 ? -14.525 3.921 6.129 1.00 97.06 177 TYR A O 1
ATOM 1400 N N . GLN A 1 178 ? -13.375 5.799 6.575 1.00 95.94 17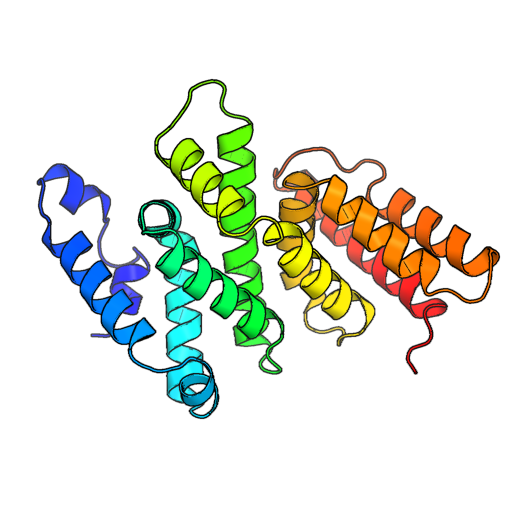8 GLN A N 1
ATOM 1401 C CA . GLN A 1 178 ? -13.992 6.031 7.885 1.00 95.94 178 GLN A CA 1
ATOM 1402 C C . GLN A 1 178 ? -15.517 6.142 7.765 1.00 95.94 178 GLN A C 1
ATOM 1404 O O . GLN A 1 178 ? -16.240 5.451 8.482 1.00 95.94 178 GLN A O 1
ATOM 1409 N N . HIS A 1 179 ? -16.006 6.945 6.816 1.00 94.69 179 HIS A N 1
ATOM 1410 C CA . HIS A 1 179 ? -17.438 7.093 6.569 1.00 94.69 179 HIS A CA 1
ATOM 1411 C C . HIS A 1 179 ? -18.087 5.768 6.150 1.00 94.69 179 HIS A C 1
ATOM 1413 O O . HIS A 1 179 ? -19.176 5.450 6.615 1.00 94.69 179 HIS A O 1
ATOM 1419 N N . SER A 1 180 ? -17.419 4.962 5.319 1.00 94.00 180 SER A N 1
ATOM 1420 C CA . SER A 1 180 ? -17.914 3.639 4.918 1.00 94.00 180 SER A CA 1
ATOM 1421 C C . SER A 1 180 ? -18.066 2.685 6.107 1.00 94.00 180 SER A C 1
ATOM 1423 O O . SER A 1 180 ? -19.065 1.972 6.193 1.00 94.00 180 SER A O 1
ATOM 1425 N N . ILE A 1 181 ? -17.097 2.662 7.027 1.00 93.12 181 ILE A N 1
ATOM 1426 C CA . ILE A 1 181 ? -17.149 1.811 8.226 1.00 93.12 181 ILE A CA 1
ATOM 1427 C C . ILE A 1 181 ? -18.191 2.322 9.223 1.00 93.12 181 ILE A C 1
ATOM 1429 O O . ILE A 1 181 ? -18.893 1.517 9.828 1.00 93.12 181 ILE A O 1
ATOM 1433 N N . ALA A 1 182 ? -18.337 3.638 9.384 1.00 92.19 182 ALA A N 1
ATOM 1434 C CA . ALA A 1 182 ? -19.394 4.205 10.212 1.00 92.19 182 ALA A CA 1
ATOM 1435 C C . ALA A 1 182 ? -20.780 3.893 9.617 1.00 92.19 182 ALA A C 1
ATOM 1437 O O . ALA A 1 182 ? -21.655 3.386 10.311 1.00 92.19 182 ALA A O 1
ATOM 1438 N N . ALA A 1 183 ? -20.978 4.104 8.315 1.00 90.81 183 ALA A N 1
ATOM 1439 C CA . ALA A 1 183 ? -22.250 3.847 7.641 1.00 90.81 183 ALA A CA 1
ATOM 1440 C C . ALA A 1 183 ? -22.682 2.372 7.692 1.00 90.81 183 ALA A C 1
ATOM 1442 O O . ALA A 1 183 ? -23.881 2.098 7.675 1.00 90.81 183 ALA A O 1
ATOM 1443 N N . SER A 1 184 ? -21.738 1.429 7.797 1.00 88.88 184 SER A N 1
ATOM 1444 C CA . SER A 1 184 ? -22.053 0.007 7.972 1.00 88.88 184 SER A CA 1
ATOM 1445 C C . SER A 1 184 ? -22.507 -0.361 9.392 1.00 88.88 184 SER A C 1
ATOM 1447 O O . SER A 1 184 ? -22.944 -1.490 9.614 1.00 88.88 184 SER A O 1
ATOM 1449 N N . GLN A 1 185 ? -22.454 0.569 10.354 1.00 86.81 185 GLN A N 1
ATOM 1450 C CA . GLN A 1 185 ? -22.912 0.333 11.724 1.00 86.81 185 GLN A CA 1
ATOM 1451 C C . GLN A 1 185 ? -24.421 0.560 11.881 1.00 86.81 185 GLN A C 1
ATOM 1453 O O . GLN A 1 185 ? -24.963 1.591 11.482 1.00 86.81 185 GLN A O 1
ATOM 1458 N N . GLY A 1 186 ? -25.095 -0.381 12.550 1.00 79.94 186 GLY A N 1
ATOM 1459 C CA . GLY A 1 186 ? -26.547 -0.342 12.768 1.00 79.94 186 GLY A CA 1
ATOM 1460 C C . GLY A 1 186 ? -27.033 0.645 13.839 1.00 79.94 186 GLY A C 1
ATOM 1461 O O . GLY A 1 186 ? -28.226 0.933 13.889 1.00 79.94 186 GLY A O 1
ATOM 1462 N N . THR A 1 187 ? -26.148 1.173 14.692 1.00 86.31 187 THR A N 1
ATOM 1463 C CA . THR A 1 187 ? -26.508 2.099 15.782 1.00 86.31 187 THR A CA 1
ATOM 1464 C C . THR A 1 187 ? -25.684 3.382 15.716 1.00 86.31 187 THR A C 1
ATOM 1466 O O . THR A 1 187 ? -24.491 3.350 15.412 1.00 86.31 187 THR A O 1
ATOM 1469 N N . ASP A 1 188 ? -26.292 4.523 16.053 1.00 89.06 188 ASP A N 1
ATOM 1470 C CA . ASP A 1 188 ? -25.579 5.811 16.089 1.00 89.06 188 ASP A CA 1
ATOM 1471 C C . ASP A 1 188 ? -24.478 5.840 17.160 1.00 89.06 188 ASP A C 1
ATOM 1473 O O . ASP A 1 188 ? -23.471 6.528 17.006 1.00 89.06 188 ASP A O 1
ATOM 1477 N N . GLN A 1 189 ? -24.615 5.017 18.204 1.00 89.94 189 GLN A N 1
ATOM 1478 C CA . GLN A 1 189 ? -23.561 4.796 19.188 1.00 89.94 189 GLN A CA 1
ATOM 1479 C C . GLN A 1 189 ? -22.314 4.159 18.557 1.00 89.94 189 GLN A C 1
ATOM 1481 O O . GLN A 1 189 ? -21.214 4.671 18.753 1.00 89.94 189 GLN A O 1
ATOM 1486 N N . HIS A 1 190 ? -22.462 3.076 17.785 1.00 89.12 190 HIS A N 1
ATOM 1487 C CA . HIS A 1 190 ? -21.320 2.430 17.127 1.00 89.12 190 HIS A CA 1
ATOM 1488 C C . HIS A 1 190 ? -20.688 3.344 16.071 1.00 89.12 190 HIS A C 1
ATOM 1490 O O . HIS A 1 190 ? -19.466 3.373 15.956 1.00 89.12 190 HIS A O 1
ATOM 1496 N N . LYS A 1 191 ? -21.489 4.149 15.355 1.00 91.38 191 LYS A N 1
ATOM 1497 C CA . LYS A 1 191 ? -20.972 5.190 14.443 1.00 91.38 191 LYS A CA 1
ATOM 1498 C C . LYS A 1 191 ? -20.054 6.169 15.174 1.00 91.38 191 LYS A C 1
ATOM 1500 O O . LYS A 1 191 ? -18.906 6.341 14.777 1.00 91.38 191 LYS A O 1
ATOM 1505 N N . ALA A 1 192 ? -20.521 6.724 16.293 1.00 92.56 192 ALA A N 1
ATOM 1506 C CA . ALA A 1 192 ? -19.726 7.637 17.110 1.00 92.56 192 ALA A CA 1
ATOM 1507 C C . ALA A 1 192 ? -18.450 6.974 17.668 1.00 92.56 192 ALA A C 1
ATOM 1509 O O . ALA A 1 192 ? -17.413 7.625 17.777 1.00 92.56 192 ALA A O 1
ATOM 1510 N N . GLN A 1 193 ? -18.495 5.676 17.989 1.00 93.31 193 GLN A N 1
ATOM 1511 C CA . GLN A 1 193 ? -17.313 4.926 18.429 1.00 93.31 193 GLN A CA 1
ATOM 1512 C C . GLN A 1 193 ? -16.281 4.725 17.313 1.00 93.31 193 GLN A C 1
ATOM 1514 O O . GLN A 1 193 ? -15.082 4.761 17.594 1.00 93.31 193 GLN A O 1
ATOM 1519 N N . VAL A 1 194 ? -16.712 4.535 16.060 1.00 94.25 194 VAL A N 1
ATOM 1520 C CA . VAL A 1 194 ? -15.801 4.519 14.903 1.00 94.25 194 VAL A CA 1
ATOM 1521 C C . VAL A 1 194 ? -15.096 5.870 14.787 1.00 94.25 194 VAL A C 1
ATOM 1523 O O . VAL A 1 194 ? -13.866 5.911 14.725 1.00 94.25 194 VAL A O 1
ATOM 1526 N N . ASP A 1 195 ? -15.849 6.969 14.826 1.00 94.19 195 ASP A N 1
ATOM 1527 C CA . ASP A 1 195 ? -15.293 8.319 14.694 1.00 94.19 195 ASP A CA 1
ATOM 1528 C C . ASP A 1 195 ? -14.302 8.665 15.816 1.00 94.19 195 ASP A C 1
ATOM 1530 O O . ASP A 1 195 ? -13.211 9.187 15.557 1.00 94.19 195 ASP A O 1
ATOM 1534 N N . ASP A 1 196 ? -14.632 8.318 17.062 1.00 95.56 196 ASP A N 1
ATOM 1535 C CA . ASP A 1 196 ? -13.731 8.475 18.209 1.00 95.56 196 ASP A CA 1
ATOM 1536 C C . ASP A 1 196 ? -12.462 7.620 18.050 1.00 95.56 196 ASP A C 1
ATOM 1538 O O . ASP A 1 196 ? -11.354 8.103 18.291 1.00 95.56 196 ASP A O 1
ATOM 1542 N N . ALA A 1 197 ? -12.578 6.378 17.568 1.00 96.31 197 ALA A N 1
ATOM 1543 C CA . ALA A 1 197 ? -11.422 5.515 17.338 1.00 96.31 197 ALA A CA 1
ATOM 1544 C C . ALA A 1 197 ? -10.451 6.111 16.301 1.00 96.31 197 ALA A C 1
ATOM 1546 O O . ALA A 1 197 ? -9.244 6.161 16.558 1.00 96.31 197 ALA A O 1
ATOM 1547 N N . PHE A 1 198 ? -10.951 6.610 15.164 1.00 96.69 198 PHE A N 1
ATOM 1548 C CA . PHE A 1 198 ? -10.117 7.283 14.158 1.00 96.69 198 PHE A CA 1
ATOM 1549 C C . PHE A 1 198 ? -9.506 8.582 14.696 1.00 96.69 198 PHE A C 1
ATOM 1551 O O . PHE A 1 198 ? -8.315 8.833 14.494 1.00 96.69 198 PHE A O 1
ATOM 1558 N N . THR A 1 199 ? -10.276 9.366 15.454 1.00 96.19 199 THR A N 1
ATOM 1559 C CA . THR A 1 199 ? -9.778 10.583 16.111 1.00 96.19 199 THR A CA 1
ATOM 1560 C C . THR A 1 199 ? -8.605 10.263 17.037 1.00 96.19 199 THR A C 1
ATOM 1562 O O . THR A 1 199 ? -7.543 10.881 16.942 1.00 96.19 199 THR A O 1
ATOM 1565 N N . ARG A 1 200 ? -8.737 9.240 17.889 1.00 96.50 200 ARG A N 1
ATOM 1566 C CA . ARG A 1 200 ? -7.669 8.798 18.801 1.00 96.50 200 ARG A CA 1
ATOM 1567 C C 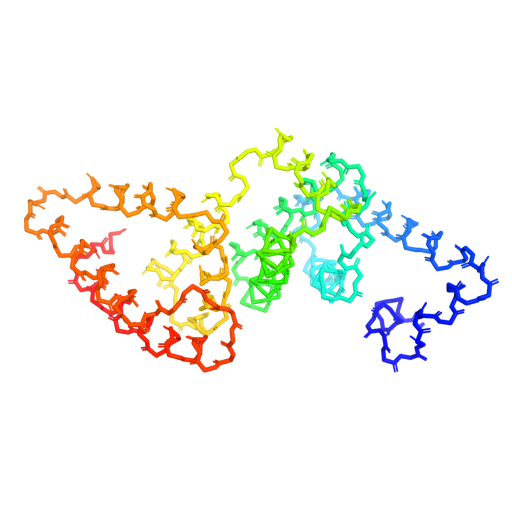. ARG A 1 200 ? -6.457 8.230 18.071 1.00 96.50 200 ARG A C 1
ATOM 1569 O O . ARG A 1 200 ? -5.332 8.454 18.529 1.00 96.50 200 ARG A O 1
ATOM 1576 N N . LEU A 1 201 ? -6.661 7.518 16.960 1.00 96.56 201 LEU A N 1
ATOM 1577 C CA . LEU A 1 201 ? -5.577 6.977 16.136 1.00 96.56 201 LEU A CA 1
ATOM 1578 C C . LEU A 1 201 ? -4.673 8.098 15.608 1.00 96.56 201 LEU A C 1
ATOM 1580 O O . LEU A 1 201 ? -3.453 7.994 15.725 1.00 96.56 201 LEU A O 1
ATOM 1584 N N . TYR A 1 202 ? -5.263 9.175 15.085 1.00 96.25 202 TYR A N 1
ATOM 1585 C CA . TYR A 1 202 ? -4.524 10.285 14.471 1.00 96.25 202 TYR A CA 1
ATOM 1586 C C . TYR A 1 202 ? -4.191 11.437 15.425 1.00 96.25 202 TYR A C 1
ATOM 1588 O O . TYR A 1 202 ? -3.415 12.326 15.071 1.00 96.25 202 TYR A O 1
ATOM 1596 N N . GLN A 1 203 ? -4.707 11.423 16.654 1.00 95.50 203 GLN A N 1
ATOM 1597 C CA . GLN A 1 203 ? -4.346 12.405 17.673 1.00 95.50 203 GLN A CA 1
ATOM 1598 C C . GLN A 1 203 ? -2.822 12.418 17.893 1.00 95.50 203 GLN A C 1
ATOM 1600 O O . GLN A 1 203 ? -2.220 11.386 18.190 1.00 95.50 203 GLN A O 1
ATOM 1605 N N . GLU A 1 204 ? -2.202 13.593 17.772 1.00 93.75 204 GLU A N 1
ATOM 1606 C CA . GLU A 1 204 ? -0.745 13.798 17.856 1.00 93.75 204 GLU A CA 1
ATOM 1607 C C . GLU A 1 204 ? 0.110 13.014 16.837 1.00 93.75 204 GLU A C 1
ATOM 1609 O O . GLU A 1 204 ? 1.316 12.829 17.051 1.00 93.75 204 GLU A O 1
ATOM 1614 N N . ILE A 1 205 ? -0.489 12.555 15.736 1.00 96.19 205 ILE A N 1
ATOM 1615 C CA . ILE A 1 205 ? 0.241 12.048 14.573 1.00 96.19 205 ILE A CA 1
ATOM 1616 C C . ILE A 1 205 ? 0.507 13.217 13.632 1.00 96.19 205 ILE A C 1
ATOM 1618 O O . ILE A 1 205 ? -0.402 13.936 13.221 1.00 96.19 205 ILE A O 1
ATOM 1622 N N . LEU A 1 206 ? 1.778 13.429 13.305 1.00 94.38 206 LEU A N 1
ATOM 1623 C CA . LEU A 1 206 ? 2.199 14.516 12.430 1.00 94.38 206 LEU A CA 1
ATOM 1624 C C . LEU A 1 206 ? 1.998 14.132 10.957 1.00 94.38 206 LEU A C 1
ATOM 1626 O O . LEU A 1 206 ? 2.109 12.953 10.608 1.00 94.38 206 LEU A O 1
ATOM 1630 N N . PRO A 1 207 ? 1.819 15.106 10.050 1.00 94.12 207 PRO A N 1
ATOM 1631 C CA . PRO A 1 207 ? 1.937 14.873 8.617 1.00 94.12 207 PRO A CA 1
ATOM 1632 C C . PRO A 1 207 ? 3.421 14.706 8.244 1.00 94.12 207 PRO A C 1
ATOM 1634 O O . PRO A 1 207 ? 4.047 15.574 7.622 1.00 94.12 207 PRO A O 1
ATOM 1637 N N . SER A 1 208 ? 4.023 13.584 8.643 1.00 95.81 208 SER A N 1
ATOM 1638 C CA . SER A 1 208 ? 5.425 13.228 8.399 1.00 95.81 208 SER A CA 1
ATOM 1639 C C . SER A 1 208 ? 5.618 11.709 8.358 1.00 95.81 208 SER A C 1
ATOM 1641 O O . SER A 1 208 ? 4.915 10.963 9.033 1.00 95.81 208 SER A O 1
ATOM 1643 N N . LEU A 1 209 ? 6.608 11.256 7.587 1.00 95.88 209 LEU A N 1
ATOM 1644 C CA . LEU A 1 209 ? 7.029 9.849 7.500 1.00 95.88 209 LEU A CA 1
ATOM 1645 C C . LEU A 1 209 ? 8.325 9.567 8.276 1.00 95.88 209 LEU A C 1
ATOM 1647 O O . LEU A 1 209 ? 8.986 8.549 8.054 1.00 95.88 209 LEU A O 1
ATOM 1651 N N . GLU A 1 210 ? 8.697 10.471 9.182 1.00 95.94 210 GLU A N 1
ATOM 1652 C CA . GLU A 1 210 ? 9.810 10.282 10.110 1.00 95.94 210 GLU A CA 1
ATOM 1653 C C . GLU A 1 210 ? 9.617 9.049 10.999 1.00 95.94 210 GLU A C 1
ATOM 1655 O O . GLU A 1 210 ? 8.493 8.673 11.344 1.00 95.94 210 GLU A O 1
ATOM 1660 N N . ALA A 1 211 ? 10.735 8.430 11.388 1.00 94.31 211 ALA A N 1
ATOM 1661 C CA . ALA A 1 211 ? 10.740 7.198 12.173 1.00 94.31 211 ALA A CA 1
ATOM 1662 C C . ALA A 1 211 ? 9.971 7.347 13.497 1.00 94.31 211 ALA A C 1
ATOM 1664 O O . ALA A 1 211 ? 9.111 6.525 13.793 1.00 94.31 211 ALA A O 1
ATOM 1665 N N . SER A 1 212 ? 10.186 8.446 14.225 1.00 95.75 212 SER A N 1
ATOM 1666 C CA . SER A 1 212 ? 9.488 8.741 15.485 1.00 95.75 212 SER A CA 1
ATOM 1667 C C . SER A 1 212 ? 7.964 8.796 15.320 1.00 95.75 212 SER A C 1
ATOM 1669 O O . SER A 1 212 ? 7.226 8.239 16.133 1.00 95.75 212 SER A O 1
ATOM 1671 N N . ASN A 1 213 ? 7.482 9.428 14.246 1.00 96.31 213 ASN A N 1
ATOM 1672 C CA . ASN A 1 213 ? 6.055 9.524 13.952 1.00 96.31 213 ASN A CA 1
ATOM 1673 C C . ASN A 1 213 ? 5.467 8.165 13.536 1.00 96.31 213 ASN A C 1
ATOM 1675 O O . ASN A 1 213 ? 4.386 7.794 13.989 1.00 96.31 213 ASN A O 1
ATOM 1679 N N . ARG A 1 214 ? 6.204 7.391 12.727 1.00 95.44 214 ARG A N 1
ATOM 1680 C CA . ARG A 1 214 ? 5.840 6.017 12.339 1.00 95.44 214 ARG A CA 1
ATOM 1681 C C . ARG A 1 214 ? 5.746 5.081 13.545 1.00 95.44 214 ARG A C 1
ATOM 1683 O O . ARG A 1 214 ? 4.797 4.301 13.637 1.00 95.44 214 ARG A O 1
ATOM 1690 N N . ASP A 1 215 ? 6.686 5.170 14.478 1.00 94.00 215 ASP A N 1
ATOM 1691 C CA . ASP A 1 215 ? 6.692 4.345 15.689 1.00 94.00 215 ASP A CA 1
ATOM 1692 C C . ASP A 1 215 ? 5.507 4.698 16.596 1.00 94.00 215 ASP A C 1
ATOM 1694 O O . ASP A 1 215 ? 4.795 3.810 17.070 1.00 94.00 215 ASP A O 1
ATOM 1698 N N . ARG A 1 216 ? 5.220 5.996 16.759 1.00 95.25 216 ARG A N 1
ATOM 1699 C CA . ARG A 1 216 ? 4.042 6.474 17.494 1.00 95.25 216 ARG A CA 1
ATOM 1700 C C . ARG A 1 216 ? 2.734 5.997 16.859 1.00 95.25 216 ARG A C 1
ATOM 1702 O O . ARG A 1 216 ? 1.863 5.502 17.575 1.00 95.25 216 ARG A O 1
ATOM 1709 N N . PHE A 1 217 ? 2.599 6.100 15.536 1.00 96.38 217 PHE A N 1
ATOM 1710 C CA . PHE A 1 217 ? 1.428 5.587 14.819 1.00 96.38 217 PHE A CA 1
ATOM 1711 C C . PHE A 1 217 ? 1.250 4.083 15.044 1.00 96.38 217 PHE A C 1
ATOM 1713 O O . PHE A 1 217 ? 0.155 3.627 15.364 1.00 96.38 217 PHE A O 1
ATOM 1720 N N . THR A 1 218 ? 2.344 3.322 14.979 1.00 93.75 218 THR A N 1
ATOM 1721 C CA . THR A 1 218 ? 2.335 1.871 15.197 1.00 93.75 218 THR A CA 1
ATOM 1722 C C . THR A 1 218 ? 1.816 1.494 16.586 1.00 93.75 218 THR A C 1
ATOM 1724 O O . THR A 1 218 ? 0.979 0.600 16.705 1.00 93.75 218 THR A O 1
ATOM 1727 N N . GLN A 1 219 ? 2.245 2.203 17.635 1.00 92.00 219 GLN A N 1
ATOM 1728 C CA . GLN A 1 219 ? 1.751 1.980 19.000 1.00 92.00 219 GLN A CA 1
ATOM 1729 C C . GLN A 1 219 ? 0.243 2.246 19.120 1.00 92.00 219 GLN A C 1
ATOM 1731 O O . GLN A 1 219 ? -0.479 1.482 19.765 1.00 92.00 219 GLN A O 1
ATOM 1736 N N . LYS A 1 220 ? -0.249 3.307 18.471 1.00 94.88 220 LYS A N 1
ATOM 1737 C CA . LYS A 1 220 ? -1.675 3.662 18.472 1.00 94.88 220 LYS A CA 1
ATOM 1738 C C . LYS A 1 220 ? -2.532 2.693 17.664 1.00 94.88 220 LYS A C 1
ATOM 1740 O O . LYS A 1 220 ? -3.663 2.409 18.057 1.00 94.88 220 LYS A O 1
ATOM 1745 N N . LEU A 1 221 ? -1.993 2.144 16.580 1.00 94.12 221 LEU A N 1
ATOM 1746 C CA . LEU A 1 221 ? -2.723 1.252 15.683 1.00 94.12 221 LEU A CA 1
ATOM 1747 C C . LEU A 1 221 ? -3.196 -0.033 16.377 1.00 94.12 221 LEU A C 1
ATOM 1749 O O . LEU A 1 221 ? -4.302 -0.504 16.112 1.00 94.12 221 LEU A O 1
ATOM 1753 N N . GLY A 1 222 ? -2.403 -0.569 17.310 1.00 89.31 222 GLY A N 1
ATOM 1754 C CA . GLY A 1 222 ? -2.802 -1.728 18.115 1.00 89.31 222 GLY A CA 1
ATOM 1755 C C . GLY A 1 222 ? -4.033 -1.443 18.983 1.00 89.31 222 GLY A C 1
ATOM 1756 O O . GLY A 1 222 ? -4.984 -2.226 19.000 1.00 89.31 222 GLY A O 1
ATOM 1757 N N . GLN A 1 223 ? -4.061 -0.286 19.653 1.00 91.31 223 GLN A N 1
ATOM 1758 C CA . GLN A 1 223 ? -5.212 0.139 20.462 1.00 91.31 223 GLN A CA 1
ATOM 1759 C C . GLN A 1 223 ? -6.442 0.420 19.594 1.00 91.31 223 GLN A C 1
ATOM 1761 O O . GLN A 1 223 ? -7.549 0.004 19.940 1.00 91.31 223 GLN A O 1
ATOM 1766 N N . PHE A 1 224 ? -6.243 1.079 18.451 1.00 94.50 224 PHE A N 1
ATOM 1767 C CA . PHE A 1 224 ? -7.287 1.342 17.464 1.00 94.50 224 PHE A CA 1
ATOM 1768 C C . PHE A 1 224 ? -7.957 0.048 16.996 1.00 94.50 224 PHE A C 1
ATOM 1770 O O . PHE A 1 224 ? -9.179 -0.079 17.069 1.00 94.50 224 PHE A O 1
ATOM 1777 N N . ARG A 1 225 ? -7.160 -0.954 16.606 1.00 91.31 225 ARG A N 1
ATOM 1778 C CA . ARG A 1 225 ? -7.669 -2.265 16.193 1.00 91.31 225 ARG A CA 1
ATOM 1779 C C . ARG A 1 225 ? -8.493 -2.928 17.296 1.00 91.31 225 ARG A C 1
ATOM 1781 O O . ARG A 1 225 ? -9.589 -3.408 17.020 1.00 91.31 225 ARG A O 1
ATOM 1788 N N . ASN A 1 226 ? -7.973 -2.975 18.523 1.00 90.12 226 ASN A N 1
ATOM 1789 C CA . ASN A 1 226 ? -8.671 -3.609 19.646 1.00 90.12 226 ASN A CA 1
ATOM 1790 C C . ASN A 1 226 ? -10.002 -2.911 19.949 1.00 90.12 226 ASN A C 1
ATOM 1792 O O . ASN A 1 226 ? -11.002 -3.576 20.203 1.00 90.12 226 ASN A O 1
ATOM 1796 N N . THR A 1 227 ? -10.012 -1.579 19.864 1.00 92.12 227 THR A N 1
ATOM 1797 C CA . THR A 1 227 ? -11.215 -0.764 20.047 1.00 92.12 227 THR A CA 1
ATOM 1798 C C . THR A 1 227 ? -12.258 -1.115 18.993 1.00 92.12 227 THR A C 1
ATOM 1800 O O . THR A 1 227 ? -13.356 -1.526 19.353 1.00 92.12 227 THR A O 1
ATOM 1803 N N . LEU A 1 228 ? -11.905 -1.054 17.706 1.00 91.31 228 LEU A N 1
ATOM 1804 C CA . LEU A 1 228 ? -12.842 -1.355 16.623 1.00 91.31 228 LEU A CA 1
ATOM 1805 C C . LEU A 1 228 ? -13.380 -2.790 16.695 1.00 91.31 228 LEU A C 1
ATOM 1807 O O . LEU A 1 228 ? -14.585 -3.002 16.625 1.00 91.31 228 LEU A O 1
ATOM 1811 N N . ARG A 1 229 ? -12.522 -3.789 16.920 1.00 88.94 229 ARG A N 1
ATOM 1812 C CA . ARG A 1 229 ? -12.955 -5.197 17.007 1.00 88.94 229 ARG A CA 1
ATOM 1813 C C . ARG A 1 229 ? -13.854 -5.507 18.202 1.00 88.94 229 ARG A C 1
ATOM 1815 O O . ARG A 1 229 ? -14.497 -6.549 18.199 1.00 88.94 229 ARG A O 1
ATOM 1822 N N . SER A 1 230 ? -13.888 -4.649 19.222 1.00 89.56 230 SER A N 1
ATOM 1823 C CA . SER A 1 230 ? -14.748 -4.869 20.389 1.00 89.56 230 SER A CA 1
ATOM 1824 C C . SER A 1 230 ? -16.238 -4.679 20.087 1.00 89.56 230 SER A C 1
ATOM 1826 O O . SER A 1 230 ? -17.067 -5.218 20.815 1.00 89.56 230 SER A O 1
ATOM 1828 N N . PHE A 1 231 ? -16.577 -3.948 19.018 1.00 87.06 231 PHE A N 1
ATOM 1829 C CA . PHE A 1 231 ? -17.964 -3.636 18.657 1.00 87.06 231 PHE A CA 1
ATOM 1830 C C . PHE A 1 231 ? -18.290 -3.828 17.168 1.00 87.06 231 PHE A C 1
ATOM 1832 O O . PHE A 1 231 ? -19.461 -3.997 16.829 1.00 87.06 231 PHE A O 1
ATOM 1839 N N . LEU A 1 232 ? -17.290 -3.845 16.277 1.00 84.38 232 LEU A N 1
ATOM 1840 C CA . LEU A 1 232 ? -17.472 -4.292 14.898 1.00 84.38 232 LEU A CA 1
ATOM 1841 C C . LEU A 1 232 ? -17.714 -5.799 14.926 1.00 84.38 232 LEU A C 1
ATOM 1843 O O . LEU A 1 232 ? -16.821 -6.578 15.260 1.00 84.38 232 LEU A O 1
ATOM 1847 N N . THR A 1 233 ? -18.943 -6.202 14.626 1.00 61.66 233 THR A N 1
ATOM 1848 C CA . THR A 1 233 ? -19.370 -7.598 14.657 1.00 61.66 233 THR A CA 1
ATOM 1849 C C . THR A 1 233 ? -18.501 -8.403 13.689 1.00 61.66 233 THR A C 1
ATOM 1851 O O . THR A 1 233 ? -18.540 -8.178 12.483 1.00 61.66 233 THR A O 1
ATOM 1854 N N . ILE A 1 234 ? -17.682 -9.317 14.216 1.00 54.97 234 ILE A N 1
ATOM 1855 C CA . ILE A 1 234 ? -17.013 -10.346 13.414 1.00 54.97 234 ILE A CA 1
ATOM 1856 C C . ILE A 1 234 ? -18.073 -11.428 13.195 1.00 54.97 234 ILE A C 1
ATOM 1858 O O . ILE A 1 234 ? -18.148 -12.385 13.962 1.00 54.97 234 ILE A O 1
ATOM 1862 N N . SER A 1 235 ? -18.989 -11.188 12.261 1.00 36.75 235 SER A N 1
ATOM 1863 C CA . SER A 1 235 ? -19.944 -12.197 11.792 1.00 36.75 235 SER A CA 1
ATOM 1864 C C . SER A 1 235 ? -19.319 -13.019 10.679 1.00 36.75 235 SER A C 1
ATOM 1866 O O . SER A 1 235 ? -18.880 -12.373 9.700 1.00 36.75 235 SER A O 1
#

InterPro domains:
  IPR011989 Armadillo-like helical [G3DSA:1.25.10.10] (18-234)
  IPR044189 Exportin 4/7-like [PTHR12596] (8-233)